Protein AF-A0A0C3K841-F1 (afdb_monomer_lite)

Organism: NCBI:txid1051891

Radius of gyration: 33.87 Å; chains: 1; bounding box: 88×58×99 Å

Secondary structure (DSSP, 8-state):
-------PPPP-----PPPPSSTTTTTTHHHHHHHHHHHHHHHHHHHHHHHHHHHHHHHHHHHHHHHHHHHHHHSGGGS--HHHHHHHHHHHHHHHHHHHHHT---------S-GGGS----HHHHHHHHHHHHHHHHHHHHHHHHHHHHHHHHHHH------HHHHHHHHHHHHHHHHT-THHHIIIIIHHHHHHHHHHHHHHHHHHHHHHH-

Structure (mmCIF, N/CA/C/O backbone):
data_AF-A0A0C3K841-F1
#
_entry.id   AF-A0A0C3K841-F1
#
loop_
_atom_site.group_PDB
_atom_site.id
_atom_site.type_symbol
_atom_site.label_atom_id
_atom_site.label_alt_id
_atom_site.label_comp_id
_atom_site.label_asym_id
_atom_site.label_entity_id
_atom_site.label_seq_id
_atom_site.pdbx_PDB_ins_code
_atom_site.Cartn_x
_atom_site.Cartn_y
_atom_site.Cartn_z
_atom_site.occupancy
_atom_site.B_iso_or_equiv
_atom_site.auth_seq_id
_atom_site.auth_comp_id
_atom_site.auth_asym_id
_atom_site.auth_atom_id
_atom_site.pdbx_PDB_model_num
ATOM 1 N N . MET A 1 1 ? -11.091 -41.726 53.296 1.00 38.00 1 MET A N 1
ATOM 2 C CA . MET A 1 1 ? -10.267 -40.975 52.328 1.00 38.00 1 MET A CA 1
ATOM 3 C C . MET A 1 1 ? -11.208 -40.178 51.447 1.00 38.00 1 MET A C 1
ATOM 5 O O . MET A 1 1 ? -12.003 -40.780 50.744 1.00 38.00 1 MET A O 1
ATOM 9 N N . ASN A 1 2 ? -11.178 -38.853 51.576 1.00 43.53 2 ASN A N 1
ATOM 10 C CA . ASN A 1 2 ? -11.769 -37.935 50.602 1.00 43.53 2 ASN A CA 1
ATOM 11 C C . ASN A 1 2 ? -10.742 -37.741 49.464 1.00 43.53 2 ASN A C 1
ATOM 13 O O . ASN A 1 2 ? -9.543 -37.879 49.728 1.00 43.53 2 ASN A O 1
ATOM 17 N N . PRO A 1 3 ? -11.169 -37.374 48.249 1.00 44.66 3 PRO A N 1
ATOM 18 C CA . PRO A 1 3 ? -10.954 -35.972 47.927 1.00 44.66 3 PRO A CA 1
ATOM 19 C C . PRO A 1 3 ? -12.177 -35.303 47.291 1.00 44.66 3 PRO A C 1
ATOM 21 O O . PRO A 1 3 ? -12.719 -35.713 46.272 1.00 44.66 3 PRO A O 1
ATOM 24 N N . THR A 1 4 ? -12.535 -34.218 47.960 1.00 45.03 4 THR A N 1
ATOM 25 C CA . THR A 1 4 ? -13.163 -32.974 47.549 1.00 45.03 4 THR A CA 1
ATOM 26 C C . THR A 1 4 ? -13.293 -32.787 46.034 1.00 45.03 4 THR A C 1
ATOM 28 O O . THR A 1 4 ? -12.343 -32.391 45.360 1.00 45.03 4 THR A O 1
ATOM 31 N N . SER A 1 5 ? -14.503 -32.978 45.508 1.00 45.53 5 SER A N 1
ATOM 32 C CA . SER A 1 5 ? -14.922 -32.375 44.243 1.00 45.53 5 SER A CA 1
ATOM 33 C C . SER A 1 5 ? -14.938 -30.857 44.431 1.00 45.53 5 SER A C 1
ATOM 35 O O . SER A 1 5 ? -15.814 -30.309 45.106 1.00 45.53 5 SER A O 1
ATOM 37 N N . GLN A 1 6 ? -13.913 -30.190 43.903 1.00 39.97 6 GLN A N 1
ATOM 38 C CA . GLN A 1 6 ? -13.832 -28.737 43.836 1.00 39.97 6 GLN A CA 1
ATOM 39 C C . GLN A 1 6 ? -15.089 -28.200 43.140 1.00 39.97 6 GLN A C 1
ATOM 41 O O . GLN A 1 6 ? -15.353 -28.518 41.984 1.00 39.97 6 GLN A O 1
ATOM 46 N N . ASN A 1 7 ? -15.865 -27.395 43.868 1.00 42.19 7 ASN A N 1
ATOM 47 C CA . ASN A 1 7 ? -16.848 -26.494 43.282 1.00 42.19 7 ASN A CA 1
ATOM 48 C C . ASN A 1 7 ? -16.078 -25.525 42.377 1.00 42.19 7 ASN A C 1
ATOM 50 O O . ASN A 1 7 ? -15.423 -24.611 42.881 1.00 42.19 7 ASN A O 1
ATOM 54 N N . LEU A 1 8 ? -16.122 -25.737 41.060 1.00 42.09 8 LEU A N 1
ATOM 55 C CA . LEU A 1 8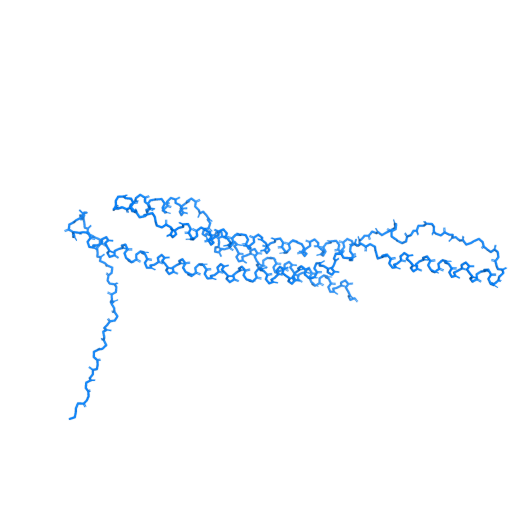 ? -15.830 -24.657 40.126 1.00 42.09 8 LEU A CA 1
ATOM 56 C C . LEU A 1 8 ? -16.940 -23.610 40.307 1.00 42.09 8 LEU A C 1
ATOM 58 O O . LEU A 1 8 ? -18.115 -23.982 40.255 1.00 42.09 8 LEU A O 1
ATOM 62 N N . PRO A 1 9 ? -16.617 -22.324 40.512 1.00 44.41 9 PRO A N 1
ATOM 63 C CA . PRO A 1 9 ? -17.598 -21.271 40.322 1.00 44.41 9 PRO A CA 1
ATOM 64 C C . PRO A 1 9 ? -18.107 -21.397 38.886 1.00 44.41 9 PRO A C 1
ATOM 66 O O . PRO A 1 9 ? -17.304 -21.364 37.950 1.00 44.41 9 PRO A O 1
ATOM 69 N N . ASN A 1 10 ? -19.415 -21.588 38.707 1.00 45.41 10 ASN A N 1
ATOM 70 C CA . ASN A 1 10 ? -20.017 -21.417 37.391 1.00 45.41 10 ASN A CA 1
ATOM 71 C C . ASN A 1 10 ? -19.571 -20.047 36.852 1.00 45.41 10 ASN A C 1
ATOM 73 O O . ASN A 1 10 ? -19.580 -19.078 37.624 1.00 45.41 10 ASN A O 1
ATOM 77 N N . PRO A 1 11 ? -19.168 -19.941 35.572 1.00 45.53 11 PRO A N 1
ATOM 78 C CA . PRO A 1 11 ? -18.982 -18.631 34.965 1.00 45.53 11 PRO A CA 1
ATOM 79 C C . PRO A 1 11 ? -20.283 -17.843 35.168 1.00 45.53 11 PRO A C 1
ATOM 81 O O . PRO A 1 11 ? -21.353 -18.462 35.130 1.00 45.53 11 PRO A O 1
ATOM 84 N N . PRO A 1 12 ? -20.227 -16.530 35.453 1.00 46.78 12 PRO A N 1
ATOM 85 C CA . PRO A 1 12 ? -21.435 -15.736 35.607 1.00 46.78 12 PRO A CA 1
ATOM 86 C C . PRO A 1 12 ? -22.255 -15.902 34.329 1.00 46.78 12 PRO A C 1
ATOM 88 O O . PRO A 1 12 ? -21.858 -15.443 33.260 1.00 46.78 12 PRO A O 1
ATOM 91 N N . VAL A 1 13 ? -23.354 -16.652 34.427 1.00 45.44 13 VAL A N 1
ATOM 92 C CA . VAL A 1 13 ? -24.315 -16.784 33.340 1.00 45.44 13 VAL A CA 1
ATOM 93 C C . VAL A 1 13 ? -24.901 -15.393 33.197 1.00 45.44 13 VAL A C 1
ATOM 95 O O . VAL A 1 13 ? -25.565 -14.896 34.105 1.00 45.44 13 VAL A O 1
ATOM 98 N N . PHE A 1 14 ? -24.538 -14.727 32.108 1.00 49.91 14 PHE A N 1
ATOM 99 C CA . PHE A 1 14 ? -24.969 -13.372 31.820 1.00 49.91 14 PHE A CA 1
ATOM 100 C C . PHE A 1 14 ? -26.441 -13.436 31.391 1.00 49.91 14 PHE A C 1
ATOM 102 O O . PHE A 1 14 ? -26.762 -13.544 30.211 1.00 49.91 14 PHE A O 1
ATOM 109 N N . GLU A 1 15 ? -27.350 -13.479 32.366 1.00 49.69 15 GLU A N 1
ATOM 110 C CA . GLU A 1 15 ? -28.785 -13.348 32.125 1.00 49.69 15 GLU A CA 1
ATOM 111 C C . GLU A 1 15 ? -29.073 -11.885 31.792 1.00 49.69 15 GLU A C 1
ATOM 113 O O . GLU A 1 15 ? -28.962 -11.006 32.647 1.00 49.69 15 GLU A O 1
ATOM 118 N N . VAL A 1 16 ? -29.407 -11.618 30.527 1.00 50.31 16 VAL A N 1
ATOM 119 C CA . VAL A 1 16 ? -29.957 -10.326 30.108 1.00 50.31 16 VAL A CA 1
ATOM 120 C C . VAL A 1 16 ? -31.295 -10.165 30.839 1.00 50.31 16 VAL A C 1
ATOM 122 O O . VAL A 1 16 ? -32.196 -10.966 30.589 1.00 50.31 16 VAL A O 1
ATOM 125 N N . PRO A 1 17 ? -31.442 -9.201 31.766 1.00 55.34 17 PRO A N 1
ATOM 126 C CA . PRO A 1 17 ? -32.687 -9.045 32.505 1.00 55.34 17 PRO A CA 1
ATOM 127 C C . PRO A 1 17 ? -33.809 -8.626 31.548 1.00 55.34 17 PRO A C 1
ATOM 129 O O . PRO A 1 17 ? -33.561 -7.852 30.620 1.00 55.34 17 PRO A O 1
ATOM 132 N N . ASP A 1 18 ? -35.036 -9.097 31.776 1.00 55.50 18 ASP A N 1
ATOM 133 C CA . ASP A 1 18 ? -36.185 -8.649 30.986 1.00 55.50 18 ASP A CA 1
ATOM 134 C C . ASP A 1 18 ? -36.388 -7.129 31.145 1.00 55.50 18 ASP A C 1
ATOM 136 O O . ASP A 1 18 ? -36.255 -6.595 32.257 1.00 55.50 18 ASP A O 1
ATOM 140 N N . PRO A 1 19 ? -36.690 -6.402 30.053 1.00 52.78 19 PRO A N 1
ATOM 141 C CA . PRO A 1 19 ? -36.954 -4.974 30.124 1.00 52.78 19 PRO A CA 1
ATOM 142 C C . PRO A 1 19 ? -38.178 -4.722 31.012 1.00 52.78 19 PRO A C 1
ATOM 144 O O . PRO A 1 19 ? -39.257 -5.257 30.777 1.00 52.78 19 PRO A O 1
ATOM 147 N N . VAL A 1 20 ? -38.006 -3.899 32.048 1.00 56.03 20 VAL A N 1
ATOM 148 C CA . VAL A 1 20 ? -39.096 -3.503 32.951 1.00 56.03 20 VAL A CA 1
ATOM 149 C C . VAL A 1 20 ? -40.134 -2.642 32.221 1.00 56.03 20 VAL A C 1
ATOM 151 O O . VAL A 1 20 ? -39.769 -1.670 31.558 1.00 56.03 20 VAL A O 1
ATOM 154 N N . ASP A 1 21 ? -41.421 -2.963 32.404 1.00 57.06 21 ASP A N 1
ATOM 155 C CA . ASP A 1 21 ? -42.567 -2.243 31.816 1.00 57.06 21 ASP A CA 1
ATOM 156 C C . ASP A 1 21 ? -42.629 -0.755 32.223 1.00 57.06 21 ASP A C 1
ATOM 158 O O . ASP A 1 21 ? -43.185 0.066 31.493 1.00 57.06 21 ASP A O 1
ATOM 162 N N . GLU A 1 22 ? -42.044 -0.380 33.373 1.00 55.59 22 GLU A N 1
ATOM 163 C CA . GLU A 1 22 ? -42.067 0.991 33.891 1.00 55.59 22 GLU A CA 1
ATOM 164 C C . GLU A 1 22 ? -40.684 1.510 34.320 1.00 55.59 22 GLU A C 1
ATOM 166 O O . GLU A 1 22 ? -39.925 0.893 35.077 1.00 55.59 22 GLU A O 1
ATOM 171 N N . PHE A 1 23 ? -40.361 2.710 33.838 1.00 53.31 23 PHE A N 1
ATOM 172 C CA . PHE A 1 23 ? -39.073 3.363 34.032 1.00 53.31 23 PHE A CA 1
ATOM 173 C C . PHE A 1 23 ? -38.764 3.640 35.517 1.00 53.31 23 PHE A C 1
ATOM 175 O O . PHE A 1 23 ? -39.463 4.401 36.180 1.00 53.31 23 PHE A O 1
ATOM 182 N N . GLY A 1 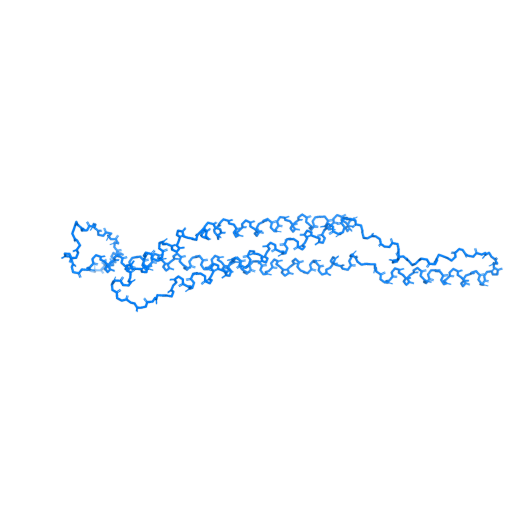24 ? -37.643 3.106 36.023 1.00 55.28 24 GLY A N 1
ATOM 183 C CA . GLY A 1 24 ? -37.056 3.498 37.318 1.00 55.28 24 GLY A CA 1
ATOM 184 C C . GLY A 1 24 ? -37.515 2.704 38.547 1.00 55.28 24 GLY A C 1
ATOM 185 O O . GLY A 1 24 ? -37.009 2.954 39.641 1.00 55.28 24 GLY A O 1
ATOM 186 N N . GLN A 1 25 ? -38.398 1.719 38.377 1.00 62.91 25 GLN A N 1
ATOM 187 C CA . GLN A 1 25 ? -38.965 0.933 39.481 1.00 62.91 25 GLN A CA 1
ATOM 188 C C . GLN A 1 25 ? -37.917 0.075 40.226 1.00 62.91 25 GLN A C 1
ATOM 190 O O . GLN A 1 25 ? -38.043 -0.158 41.425 1.00 62.91 25 GLN A O 1
ATOM 195 N N . ASP A 1 26 ? -36.827 -0.308 39.552 1.00 60.25 26 ASP A N 1
ATOM 196 C CA . ASP A 1 26 ? -35.745 -1.149 40.097 1.00 60.25 26 ASP A CA 1
ATOM 197 C C . ASP A 1 26 ? -34.520 -0.347 40.606 1.00 60.25 26 ASP A C 1
ATOM 199 O O . ASP A 1 26 ? -33.379 -0.815 40.625 1.00 60.25 26 ASP A O 1
ATOM 203 N N . GLY A 1 27 ? -34.705 0.935 40.947 1.00 66.69 27 GLY A N 1
ATOM 204 C CA . GLY A 1 27 ? -33.631 1.778 41.495 1.00 66.69 27 GLY A CA 1
ATOM 205 C C . GLY A 1 27 ? -32.418 1.957 40.566 1.00 66.69 27 GLY A C 1
ATOM 206 O O . GLY A 1 27 ? -31.312 2.234 41.030 1.00 66.69 27 GLY A O 1
ATOM 207 N N . GLY A 1 28 ? -32.604 1.765 39.256 1.00 66.81 28 GLY A N 1
ATOM 208 C CA . GLY A 1 28 ? -31.556 1.905 38.243 1.00 66.81 28 GLY A CA 1
ATOM 209 C C . GLY A 1 28 ? -30.623 0.699 38.080 1.00 66.81 28 GLY A C 1
ATOM 210 O O . GLY A 1 28 ? -29.632 0.809 37.359 1.00 66.81 28 GLY A O 1
ATOM 211 N N . LYS A 1 29 ? -30.906 -0.449 38.714 1.00 70.31 29 LYS A N 1
ATOM 212 C CA . LYS A 1 29 ? -30.076 -1.663 38.592 1.00 70.31 29 LYS A CA 1
ATOM 213 C C . LYS A 1 29 ? -30.039 -2.218 37.169 1.00 70.31 29 LYS A C 1
ATOM 215 O O . LYS A 1 29 ? -28.947 -2.491 36.677 1.00 70.31 29 LYS A O 1
ATOM 220 N N . PHE A 1 30 ? -31.191 -2.285 36.498 1.00 72.12 30 PHE A N 1
ATOM 221 C CA . PHE A 1 30 ? -31.282 -2.637 35.077 1.00 72.12 30 PHE A CA 1
ATOM 222 C C . PHE A 1 30 ? -30.349 -1.774 34.215 1.00 72.12 30 PHE A C 1
ATOM 224 O O . PHE A 1 30 ? -29.539 -2.298 33.462 1.00 72.12 30 PHE A O 1
ATOM 231 N N . TYR A 1 31 ? -30.378 -0.451 34.404 1.00 67.44 31 TYR A N 1
ATOM 232 C CA . TYR A 1 31 ? -29.523 0.480 33.662 1.00 67.44 31 TYR A CA 1
ATOM 233 C C . TYR A 1 31 ? -28.040 0.314 33.965 1.00 67.44 31 TYR A C 1
ATOM 235 O O . TYR A 1 31 ? -27.232 0.402 33.054 1.00 67.44 31 TYR A O 1
ATOM 243 N N . ARG A 1 32 ? -27.666 0.042 35.220 1.00 68.81 32 ARG A N 1
ATOM 244 C CA . ARG A 1 32 ? -26.270 -0.255 35.569 1.00 68.81 32 ARG A CA 1
ATOM 245 C C . ARG A 1 32 ? -25.786 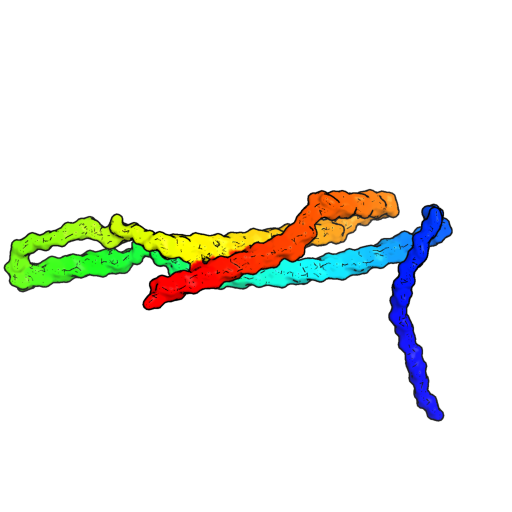-1.544 34.923 1.00 68.81 32 ARG A C 1
ATOM 247 O O . ARG A 1 32 ? -24.662 -1.576 34.440 1.00 68.81 32 ARG A O 1
ATOM 254 N N . CYS A 1 33 ? -26.610 -2.587 34.920 1.00 72.12 33 CYS A N 1
ATOM 255 C CA . CYS A 1 33 ? -26.275 -3.852 34.275 1.00 72.12 33 CYS A CA 1
ATOM 256 C C . CYS A 1 33 ? -26.165 -3.676 32.752 1.00 72.12 33 CYS A C 1
ATOM 258 O O . CYS A 1 33 ? -25.154 -4.063 32.174 1.00 72.12 33 CYS A O 1
ATOM 260 N N . TYR A 1 34 ? -27.130 -2.987 32.137 1.00 71.81 34 TYR A N 1
ATOM 261 C CA . TYR A 1 34 ? -27.119 -2.652 30.714 1.00 71.81 34 TYR A CA 1
ATOM 262 C C . TYR A 1 34 ? -25.912 -1.790 30.318 1.00 71.81 34 TYR A C 1
ATOM 264 O O . TYR A 1 34 ? -25.233 -2.118 29.355 1.00 71.81 34 TYR A O 1
ATOM 272 N N . ASP A 1 35 ? -25.598 -0.730 31.070 1.00 70.62 35 ASP A N 1
ATOM 273 C CA . ASP A 1 35 ? -24.440 0.136 30.801 1.00 70.62 35 ASP A CA 1
ATOM 274 C C . ASP A 1 35 ? -23.120 -0.632 30.932 1.00 70.62 35 ASP A C 1
ATOM 276 O O . ASP A 1 35 ? -22.198 -0.392 30.160 1.00 70.62 35 ASP A O 1
ATOM 280 N N . THR A 1 36 ? -23.027 -1.555 31.895 1.00 72.88 36 THR A N 1
ATOM 281 C CA . THR A 1 36 ? -21.825 -2.380 32.085 1.00 72.88 36 THR A CA 1
ATOM 282 C C . THR A 1 36 ? -21.649 -3.356 30.920 1.00 72.88 36 THR A C 1
ATOM 284 O O . THR A 1 36 ? -20.551 -3.471 30.390 1.00 72.88 36 THR A O 1
ATOM 287 N N . LEU A 1 37 ? -22.733 -4.008 30.485 1.00 74.38 37 LEU A N 1
ATOM 288 C CA . LEU A 1 37 ? -22.724 -4.918 29.337 1.00 74.38 37 LEU A CA 1
ATOM 289 C C . LEU A 1 37 ? -22.423 -4.180 28.026 1.00 74.38 37 LEU A C 1
ATOM 291 O O . LEU A 1 37 ? -21.630 -4.651 27.218 1.00 74.38 37 LEU A O 1
ATOM 295 N N . ALA A 1 38 ? -23.036 -3.014 27.822 1.00 71.00 38 ALA A N 1
ATOM 296 C CA . ALA A 1 38 ? -22.799 -2.191 26.644 1.00 71.00 38 ALA A CA 1
ATOM 297 C C . ALA A 1 38 ? -21.350 -1.686 26.590 1.00 71.00 38 ALA A C 1
ATOM 299 O O . ALA A 1 38 ? -20.749 -1.705 25.521 1.00 71.00 38 ALA A O 1
ATOM 300 N N . ASP A 1 39 ? -20.769 -1.284 27.727 1.00 72.94 39 ASP A N 1
ATOM 301 C CA . ASP A 1 39 ? -19.361 -0.875 27.791 1.00 72.94 39 ASP A CA 1
ATOM 302 C C . ASP A 1 39 ? -18.404 -2.050 27.511 1.00 72.94 39 ASP A C 1
ATOM 304 O O . ASP A 1 39 ? -17.371 -1.840 26.878 1.00 72.94 39 ASP A O 1
ATOM 308 N N . GLU A 1 40 ? -18.728 -3.271 27.949 1.00 74.12 40 GLU A N 1
ATOM 309 C CA . GLU A 1 40 ? -17.912 -4.468 27.691 1.00 74.12 40 GLU A CA 1
ATOM 310 C C . GLU A 1 40 ? -17.926 -4.858 26.204 1.00 74.12 40 GLU A C 1
ATOM 312 O O . GLU A 1 40 ? -16.866 -5.051 25.607 1.00 74.12 40 GLU A O 1
ATOM 317 N N . ILE A 1 41 ? -19.109 -4.877 25.579 1.00 69.75 41 ILE A N 1
ATOM 318 C CA . ILE A 1 41 ? -19.264 -5.162 24.144 1.00 69.75 41 ILE A CA 1
ATOM 319 C C . ILE A 1 41 ? -18.583 -4.079 23.291 1.00 69.75 41 ILE A C 1
ATOM 321 O O . ILE A 1 41 ? -17.867 -4.406 22.341 1.00 69.75 41 ILE A O 1
ATOM 325 N N . ASP A 1 42 ? -18.760 -2.800 23.640 1.00 72.31 42 ASP A N 1
ATOM 326 C CA . ASP A 1 42 ? -18.110 -1.688 22.940 1.00 72.31 42 ASP A CA 1
ATOM 327 C C . ASP A 1 42 ? -16.578 -1.770 23.058 1.00 72.31 42 ASP A C 1
ATOM 329 O O . ASP A 1 42 ? -15.880 -1.525 22.074 1.00 72.31 42 ASP A O 1
ATOM 333 N N . ASP A 1 43 ? -16.027 -2.101 24.234 1.00 77.44 43 ASP A N 1
ATOM 334 C CA . ASP A 1 43 ? -14.572 -2.162 24.435 1.00 77.44 43 ASP A CA 1
ATOM 335 C C . ASP A 1 43 ? -13.934 -3.321 23.657 1.00 77.44 43 ASP A C 1
ATOM 337 O O . ASP A 1 43 ? -12.880 -3.138 23.040 1.00 77.44 43 ASP A O 1
ATOM 341 N N . ASP A 1 44 ? -14.582 -4.486 23.619 1.00 76.56 44 ASP A N 1
ATOM 342 C CA . ASP A 1 44 ? -14.104 -5.625 22.831 1.00 76.56 44 ASP A CA 1
ATOM 343 C C . ASP A 1 44 ? -14.187 -5.357 21.322 1.00 76.56 44 ASP A C 1
ATOM 345 O O . ASP A 1 44 ? -13.214 -5.602 20.599 1.00 76.56 44 ASP A O 1
ATOM 349 N N . MET A 1 45 ? -15.279 -4.752 20.842 1.00 75.44 45 MET A N 1
ATOM 350 C CA . MET A 1 45 ? -15.409 -4.348 19.438 1.00 75.44 45 MET A CA 1
ATOM 351 C C . MET A 1 45 ? -14.348 -3.306 19.046 1.00 75.44 45 MET A C 1
ATOM 353 O O . MET A 1 45 ? -13.672 -3.438 18.022 1.00 75.44 45 MET A O 1
ATOM 357 N N . VAL A 1 46 ? -14.144 -2.285 19.885 1.00 77.75 46 VAL A N 1
ATOM 358 C CA . VAL A 1 46 ? -13.152 -1.219 19.667 1.00 77.75 46 VAL A CA 1
ATOM 359 C C . VAL A 1 46 ? -11.728 -1.771 19.642 1.00 77.75 46 VAL A C 1
ATOM 361 O O . VAL A 1 46 ? -10.914 -1.321 18.828 1.00 77.75 46 VAL A O 1
ATOM 364 N N . LYS A 1 47 ? -11.398 -2.724 20.524 1.00 82.12 47 LYS A N 1
ATOM 365 C CA . LYS A 1 47 ? -10.088 -3.394 20.520 1.00 82.12 47 LYS A CA 1
ATOM 366 C C . LYS A 1 47 ? -9.876 -4.178 19.233 1.00 82.12 47 LYS A C 1
ATOM 368 O O . LYS A 1 47 ? -8.847 -3.964 18.593 1.00 82.12 47 LYS A O 1
ATOM 373 N N . GLY A 1 48 ? -10.848 -4.998 18.829 1.00 82.50 48 GLY A N 1
ATOM 374 C CA . GLY A 1 48 ? -10.765 -5.792 17.602 1.00 82.50 48 GLY A CA 1
ATOM 375 C C . GLY A 1 48 ? -10.551 -4.925 16.361 1.00 82.50 48 GLY A C 1
ATOM 376 O O . GLY A 1 48 ? -9.599 -5.139 15.608 1.00 82.50 48 GLY A O 1
ATOM 377 N N . LEU A 1 49 ? -11.359 -3.869 16.198 1.00 81.88 49 LEU A N 1
ATOM 378 C CA . LEU A 1 49 ? -11.228 -2.958 15.058 1.00 81.88 49 LEU A CA 1
ATOM 379 C C . LEU A 1 49 ? -9.874 -2.235 15.072 1.00 81.88 49 LEU A C 1
ATOM 381 O O . LEU A 1 49 ? -9.214 -2.090 14.046 1.00 81.88 49 LEU A O 1
ATOM 385 N N . LYS A 1 50 ? -9.401 -1.811 16.247 1.00 85.00 50 LYS A N 1
ATOM 386 C CA . LYS A 1 50 ? -8.094 -1.161 16.373 1.00 85.00 50 LYS A CA 1
ATOM 387 C C . LYS A 1 50 ? -6.941 -2.090 15.981 1.00 85.00 50 LYS A C 1
ATOM 389 O O . LYS A 1 50 ? -6.014 -1.623 15.323 1.00 85.00 50 LYS A O 1
ATOM 394 N N . GLU A 1 51 ? -6.975 -3.354 16.394 1.00 87.88 51 GLU A N 1
ATOM 395 C CA . GLU A 1 51 ? -5.957 -4.349 16.033 1.00 87.88 51 GLU A CA 1
ATOM 396 C C . GLU A 1 51 ? -5.945 -4.618 14.525 1.00 87.88 51 GLU A C 1
ATOM 398 O O . GLU A 1 51 ? -4.878 -4.622 13.909 1.00 87.88 51 GLU A O 1
ATOM 403 N N . GLN A 1 52 ? -7.121 -4.745 13.906 1.00 86.62 52 GLN A N 1
ATOM 404 C CA . GLN A 1 52 ? -7.254 -4.914 12.458 1.00 86.62 52 GLN A CA 1
ATOM 405 C C . GLN A 1 52 ? -6.677 -3.716 11.683 1.00 86.62 52 GLN A C 1
ATOM 407 O O . GLN A 1 52 ? -5.912 -3.898 10.731 1.00 86.62 52 GLN A O 1
ATOM 412 N N . LEU A 1 53 ? -6.993 -2.488 12.110 1.00 88.25 53 LEU A N 1
ATOM 413 C CA . LEU A 1 53 ? -6.477 -1.260 11.499 1.00 88.25 53 LEU A CA 1
ATOM 414 C C . LEU A 1 53 ? -4.953 -1.132 11.640 1.00 88.25 53 LEU A C 1
ATOM 416 O O . LEU A 1 53 ? -4.290 -0.689 10.701 1.00 88.25 53 LEU A O 1
ATOM 420 N N . ASP A 1 54 ? -4.386 -1.523 12.784 1.00 89.50 54 ASP A N 1
ATOM 421 C CA . ASP A 1 54 ? -2.935 -1.495 13.012 1.00 89.50 54 ASP A CA 1
ATOM 422 C C . ASP A 1 54 ? -2.214 -2.530 12.134 1.00 89.50 54 ASP A C 1
ATOM 424 O O . ASP A 1 54 ? -1.221 -2.213 11.477 1.00 89.50 54 ASP A O 1
ATOM 428 N N . GLY A 1 55 ? -2.773 -3.741 12.021 1.00 89.31 55 GLY A N 1
ATOM 429 C CA . GLY A 1 55 ? -2.280 -4.769 11.102 1.00 89.31 55 GLY A CA 1
ATOM 430 C C . GLY A 1 55 ? -2.290 -4.309 9.640 1.00 89.31 55 GLY A C 1
ATOM 431 O O . GLY A 1 55 ? -1.300 -4.481 8.922 1.00 89.31 55 GLY A O 1
ATOM 432 N N . MET A 1 56 ? -3.370 -3.650 9.211 1.00 87.44 56 MET A N 1
ATOM 433 C CA . MET A 1 56 ? -3.483 -3.063 7.873 1.00 87.44 56 MET A CA 1
ATOM 434 C C . MET A 1 56 ? -2.435 -1.968 7.637 1.00 87.44 56 MET A C 1
ATOM 436 O O . MET A 1 56 ? -1.820 -1.913 6.572 1.00 87.44 56 MET A O 1
ATOM 440 N N . LEU A 1 57 ? -2.205 -1.107 8.631 1.00 89.25 57 LEU A N 1
ATOM 441 C CA . LEU A 1 57 ? -1.255 -0.001 8.541 1.00 89.25 57 LEU A CA 1
ATOM 442 C C . LEU A 1 57 ? 0.191 -0.497 8.399 1.00 89.25 57 LEU A C 1
ATOM 444 O O . LEU A 1 57 ? 0.946 0.026 7.576 1.00 89.25 57 LEU A O 1
ATOM 448 N N . ILE A 1 58 ? 0.559 -1.536 9.154 1.00 91.62 58 ILE A N 1
ATOM 449 C CA . ILE A 1 58 ? 1.868 -2.194 9.048 1.00 91.62 58 ILE A CA 1
ATOM 450 C C . ILE A 1 58 ? 2.045 -2.794 7.652 1.00 91.62 58 ILE A C 1
ATOM 452 O O . ILE A 1 58 ? 3.066 -2.555 7.002 1.00 91.62 58 ILE A O 1
ATOM 456 N N . PHE A 1 59 ? 1.047 -3.536 7.164 1.00 90.31 59 PHE A N 1
ATOM 457 C CA . PHE A 1 59 ? 1.102 -4.128 5.831 1.00 90.31 59 PHE A CA 1
ATOM 458 C C . PHE A 1 59 ? 1.214 -3.058 4.737 1.00 90.31 59 PHE A C 1
ATOM 460 O O . PHE A 1 59 ? 2.077 -3.161 3.866 1.00 90.31 59 PHE A O 1
ATOM 467 N N . ALA A 1 60 ? 0.395 -2.004 4.800 1.00 91.19 60 ALA A N 1
ATOM 468 C CA . ALA A 1 60 ? 0.429 -0.899 3.847 1.00 91.19 60 ALA A CA 1
ATOM 469 C C . ALA A 1 60 ? 1.795 -0.196 3.836 1.00 91.19 60 ALA A C 1
ATOM 471 O O . ALA A 1 60 ? 2.309 0.120 2.764 1.00 91.19 60 ALA A O 1
ATOM 472 N N . GLY A 1 61 ? 2.414 0.003 5.005 1.00 90.88 61 GLY A N 1
ATOM 473 C CA . GLY A 1 61 ? 3.755 0.578 5.121 1.00 90.88 61 GLY A CA 1
ATOM 474 C C . GLY A 1 61 ? 4.843 -0.302 4.499 1.00 90.88 61 GLY A C 1
ATOM 475 O O . GLY A 1 61 ? 5.667 0.191 3.727 1.00 90.88 61 GLY A O 1
ATOM 476 N N . LEU A 1 62 ? 4.824 -1.609 4.777 1.00 93.12 62 LEU A N 1
ATOM 477 C CA . LEU A 1 62 ? 5.754 -2.571 4.173 1.00 93.12 62 LEU A CA 1
ATOM 478 C C . LEU A 1 62 ? 5.595 -2.622 2.652 1.00 93.12 62 LEU A C 1
ATOM 480 O O . LEU A 1 62 ? 6.580 -2.541 1.917 1.00 93.12 62 LEU A O 1
ATOM 484 N N . PHE A 1 63 ? 4.353 -2.703 2.179 1.00 91.56 63 PHE A N 1
ATOM 485 C CA . PHE A 1 63 ? 4.034 -2.704 0.759 1.00 91.56 63 PHE A CA 1
ATOM 486 C C . PHE A 1 63 ? 4.487 -1.411 0.071 1.00 91.56 63 PHE A C 1
ATOM 488 O O . PHE A 1 63 ? 5.134 -1.471 -0.973 1.00 91.56 63 PHE A O 1
ATOM 495 N N . ALA A 1 64 ? 4.230 -0.249 0.679 1.00 92.31 64 ALA A N 1
ATOM 496 C CA . ALA A 1 64 ? 4.690 1.039 0.174 1.00 92.31 64 ALA A CA 1
ATOM 497 C C . ALA A 1 64 ? 6.221 1.118 0.097 1.00 92.31 64 ALA A C 1
ATOM 499 O O . ALA A 1 64 ? 6.755 1.654 -0.873 1.00 92.31 64 ALA A O 1
ATOM 500 N N . GLY A 1 65 ? 6.932 0.554 1.079 1.00 93.12 65 GLY A N 1
ATOM 501 C CA . GLY A 1 65 ? 8.393 0.479 1.082 1.00 93.12 65 GLY A CA 1
ATOM 502 C C . GLY A 1 65 ? 8.944 -0.370 -0.065 1.00 93.12 65 GLY A C 1
ATOM 503 O O . GLY A 1 65 ? 9.798 0.097 -0.819 1.00 93.12 65 GLY A O 1
ATOM 504 N N . VAL A 1 66 ? 8.419 -1.586 -0.244 1.00 91.94 66 VAL A N 1
ATOM 505 C CA . VAL A 1 66 ? 8.815 -2.473 -1.352 1.00 91.94 66 VAL A CA 1
ATOM 506 C C . VAL A 1 66 ? 8.498 -1.825 -2.702 1.00 91.94 66 VAL A C 1
ATOM 508 O O . VAL A 1 66 ? 9.364 -1.766 -3.571 1.00 91.94 66 VAL A O 1
ATOM 511 N N . ASN A 1 67 ? 7.290 -1.282 -2.871 1.00 90.81 67 ASN A N 1
ATOM 512 C CA . ASN A 1 67 ? 6.864 -0.623 -4.105 1.00 90.81 67 ASN A CA 1
ATOM 513 C C . ASN A 1 67 ? 7.734 0.609 -4.421 1.00 90.81 67 ASN A C 1
ATOM 515 O O . ASN A 1 67 ? 8.205 0.753 -5.544 1.00 90.81 67 ASN A O 1
ATOM 519 N N . SER A 1 68 ? 8.062 1.426 -3.414 1.00 89.75 68 SER A N 1
ATOM 520 C CA . SER A 1 68 ? 8.963 2.578 -3.571 1.00 89.75 68 SER A CA 1
ATOM 521 C C . SER A 1 68 ? 10.378 2.172 -3.986 1.00 89.75 68 SER A C 1
ATOM 523 O O . SER A 1 68 ? 11.008 2.895 -4.753 1.00 89.75 68 SER A O 1
ATOM 525 N N . ALA A 1 69 ? 10.884 1.023 -3.525 1.00 90.88 69 ALA A N 1
ATOM 526 C CA . ALA A 1 69 ? 12.185 0.512 -3.954 1.00 90.88 69 ALA A CA 1
ATOM 527 C C . ALA A 1 69 ? 12.184 0.134 -5.444 1.00 90.88 69 ALA A C 1
ATOM 529 O O . ALA A 1 69 ? 13.104 0.507 -6.168 1.00 90.88 69 ALA A O 1
ATOM 530 N N . PHE A 1 70 ? 11.134 -0.542 -5.924 1.00 86.62 70 PHE A N 1
ATOM 531 C CA . PHE A 1 70 ? 10.973 -0.808 -7.357 1.00 86.62 70 PHE A CA 1
ATOM 532 C C . PHE A 1 70 ? 10.814 0.484 -8.153 1.00 86.62 70 PHE A C 1
ATOM 534 O O . PHE A 1 70 ? 11.485 0.655 -9.164 1.00 86.62 70 PHE A O 1
ATOM 541 N N . LEU A 1 71 ? 10.006 1.421 -7.660 1.00 86.62 71 LEU A N 1
ATOM 542 C CA . LEU A 1 71 ? 9.806 2.719 -8.292 1.00 86.62 71 LEU A CA 1
ATOM 543 C C . LEU A 1 71 ? 11.134 3.492 -8.411 1.00 86.62 71 LEU A C 1
ATOM 545 O O . LEU A 1 71 ? 11.429 4.059 -9.457 1.00 86.62 71 LEU A O 1
ATOM 549 N N . ALA A 1 72 ? 11.990 3.446 -7.387 1.00 85.62 72 ALA A N 1
ATOM 550 C CA . ALA A 1 72 ? 13.325 4.043 -7.424 1.00 85.62 72 ALA A CA 1
ATOM 551 C C . ALA A 1 72 ? 14.257 3.395 -8.465 1.00 85.62 72 ALA A C 1
ATOM 553 O O . ALA A 1 72 ? 15.136 4.074 -8.992 1.00 85.62 72 ALA A O 1
ATOM 554 N N . LEU A 1 73 ? 14.060 2.112 -8.784 1.00 83.19 73 LEU A N 1
ATOM 555 C CA . LEU A 1 73 ? 14.785 1.418 -9.853 1.00 83.19 73 LEU A CA 1
ATOM 556 C C . LEU A 1 73 ? 14.207 1.723 -11.241 1.00 83.19 73 LEU A C 1
ATOM 558 O O . LEU A 1 73 ? 14.954 1.756 -12.216 1.00 83.19 73 LEU A O 1
ATOM 562 N N . THR A 1 74 ? 12.897 1.963 -11.347 1.00 79.50 74 THR A N 1
ATOM 563 C CA . THR A 1 74 ? 12.224 2.192 -12.632 1.00 79.50 74 THR A CA 1
ATOM 564 C C . THR A 1 74 ? 12.174 3.652 -13.067 1.00 79.50 74 THR A C 1
ATOM 566 O O . THR A 1 74 ? 12.057 3.912 -14.263 1.00 79.50 74 THR A O 1
ATOM 569 N N . LEU A 1 75 ? 12.287 4.608 -12.140 1.00 77.25 75 LEU A N 1
ATOM 570 C CA . LEU A 1 75 ? 12.344 6.042 -12.449 1.00 77.25 75 LEU A CA 1
ATOM 571 C C . LEU A 1 75 ? 13.531 6.420 -13.350 1.00 77.25 75 LEU A C 1
ATOM 573 O O . LEU A 1 75 ? 13.314 7.151 -14.315 1.00 77.25 75 LEU A O 1
ATOM 577 N N . PRO A 1 76 ? 14.762 5.934 -13.100 1.00 72.56 76 PRO A N 1
ATOM 578 C CA . PRO A 1 76 ? 15.902 6.213 -13.970 1.00 72.56 76 PRO A CA 1
ATOM 579 C C . PRO A 1 76 ? 15.705 5.722 -15.410 1.00 72.56 76 PRO A C 1
ATOM 581 O O . PRO A 1 76 ? 16.194 6.364 -16.332 1.00 72.56 76 PRO A O 1
ATOM 584 N N . LEU A 1 77 ? 14.928 4.651 -15.624 1.00 68.75 77 LEU A N 1
ATOM 585 C CA . LEU A 1 77 ? 14.592 4.141 -16.964 1.00 68.75 77 LEU A CA 1
ATOM 586 C C . LEU A 1 77 ? 13.689 5.101 -17.766 1.00 68.75 77 LEU A C 1
ATOM 588 O O . LEU A 1 77 ? 13.552 4.943 -18.978 1.00 68.75 77 LEU A O 1
ATOM 592 N N . LEU A 1 78 ? 13.058 6.090 -17.116 1.00 61.00 78 LEU A N 1
ATOM 593 C CA . LEU A 1 78 ? 12.293 7.149 -17.788 1.00 61.00 78 LEU A CA 1
ATOM 594 C C . LEU A 1 78 ? 13.162 8.303 -18.296 1.00 61.00 78 LEU A C 1
ATOM 596 O O . LEU A 1 78 ? 12.648 9.164 -19.012 1.00 61.00 78 LEU A O 1
ATOM 600 N N . SER A 1 79 ? 14.430 8.360 -17.896 1.00 58.28 79 SER A N 1
ATOM 601 C CA . SER A 1 79 ? 15.382 9.383 -18.321 1.00 58.28 79 SER A CA 1
ATOM 602 C C . SER A 1 79 ? 16.432 8.784 -19.247 1.00 58.28 79 SER A C 1
ATOM 604 O O . SER A 1 79 ? 16.828 7.636 -19.067 1.00 58.28 79 SER A O 1
ATOM 606 N N . ALA A 1 80 ? 16.890 9.569 -20.223 1.00 55.16 80 ALA A N 1
ATOM 607 C CA . ALA A 1 80 ? 18.022 9.189 -21.059 1.00 55.16 80 ALA A CA 1
ATOM 608 C C . ALA A 1 80 ? 19.243 8.916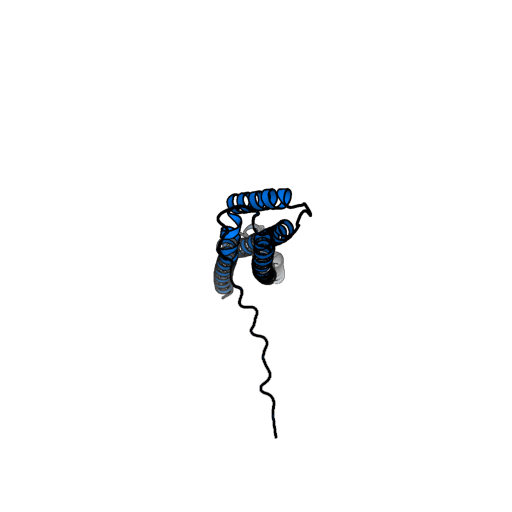 -20.168 1.00 55.16 80 ALA A C 1
ATOM 610 O O . ALA A 1 80 ? 19.577 9.760 -19.329 1.00 55.16 80 ALA A O 1
ATOM 611 N N . ASP A 1 81 ? 19.894 7.761 -20.336 1.00 61.44 81 ASP A N 1
ATOM 612 C CA . ASP A 1 81 ? 21.132 7.475 -19.616 1.00 61.44 81 ASP A CA 1
ATOM 613 C C . ASP A 1 81 ? 22.221 8.427 -20.145 1.00 61.44 81 ASP A C 1
ATOM 615 O O . ASP A 1 81 ? 22.558 8.374 -21.332 1.00 61.44 81 ASP A O 1
ATOM 619 N N . PRO A 1 82 ? 22.802 9.312 -19.312 1.00 58.16 82 PRO A N 1
ATOM 620 C CA . PRO A 1 82 ? 23.920 10.157 -19.732 1.00 58.16 82 PRO A CA 1
ATOM 621 C C . PRO A 1 82 ? 25.119 9.334 -20.237 1.00 58.16 82 PRO A C 1
ATOM 623 O O . PRO A 1 82 ? 25.960 9.860 -20.969 1.00 58.16 82 PRO A O 1
ATOM 626 N N . SER A 1 83 ? 25.207 8.048 -19.882 1.00 60.12 83 SER A N 1
ATOM 627 C CA . SER A 1 83 ? 26.232 7.136 -20.396 1.00 60.12 83 SER A CA 1
ATOM 628 C C . SER A 1 83 ? 26.065 6.831 -21.889 1.00 60.12 83 SER A C 1
ATOM 630 O O . SER A 1 83 ? 27.070 6.666 -22.587 1.00 60.12 83 SER A O 1
ATOM 632 N N . ASP A 1 84 ? 24.833 6.820 -22.406 1.00 62.91 84 ASP A N 1
ATOM 633 C CA . ASP A 1 84 ? 24.567 6.604 -23.832 1.00 62.91 84 ASP A CA 1
ATOM 634 C C . ASP A 1 84 ? 25.100 7.774 -24.667 1.00 62.91 84 ASP A C 1
ATOM 636 O O . ASP A 1 84 ? 25.771 7.567 -25.680 1.00 62.91 84 ASP A O 1
ATOM 640 N N . ASP A 1 85 ? 24.917 9.006 -24.190 1.00 64.94 85 ASP A N 1
ATOM 641 C CA . ASP A 1 85 ? 25.483 10.205 -24.815 1.00 64.94 85 ASP A CA 1
ATOM 642 C C . ASP A 1 85 ? 27.015 10.183 -24.812 1.00 64.94 85 ASP A C 1
ATOM 644 O O . ASP A 1 85 ? 27.654 10.460 -25.830 1.00 64.94 85 ASP A O 1
ATOM 648 N N . ILE A 1 86 ? 27.620 9.817 -23.679 1.00 71.75 86 ILE A N 1
ATOM 649 C CA . ILE A 1 86 ? 29.077 9.720 -23.546 1.00 71.75 86 ILE A CA 1
ATOM 650 C C . ILE A 1 86 ? 29.634 8.646 -24.489 1.00 71.75 86 ILE A C 1
ATOM 652 O O . ILE A 1 86 ? 30.645 8.882 -25.154 1.00 71.75 86 ILE A O 1
ATOM 656 N N . SER A 1 87 ? 28.976 7.489 -24.590 1.00 71.12 87 SER A N 1
ATOM 657 C CA . SER A 1 87 ? 29.398 6.398 -25.475 1.00 71.12 87 SER A CA 1
ATOM 658 C C . SER A 1 87 ? 29.284 6.774 -26.956 1.00 71.12 87 SER A C 1
ATOM 660 O O . SER A 1 87 ? 30.207 6.505 -27.729 1.00 71.12 87 SER A O 1
ATOM 662 N N . ALA A 1 88 ? 28.217 7.478 -27.348 1.00 71.69 88 ALA A N 1
ATOM 663 C CA . ALA A 1 88 ? 28.040 7.982 -28.704 1.00 71.69 88 ALA A CA 1
ATOM 664 C C . ALA A 1 88 ? 29.106 9.028 -29.062 1.00 71.69 88 ALA A C 1
ATOM 666 O O . ALA A 1 88 ? 29.702 8.957 -30.139 1.00 71.69 88 ALA A O 1
ATOM 667 N N . LEU A 1 89 ? 29.411 9.955 -28.148 1.00 74.25 89 LEU A N 1
ATOM 668 C CA . LEU A 1 89 ? 30.481 10.939 -28.331 1.00 74.25 89 LEU A CA 1
ATOM 669 C C . LEU A 1 89 ? 31.867 10.275 -28.412 1.00 74.25 89 LEU A C 1
ATOM 671 O O . LEU A 1 89 ? 32.680 10.651 -29.258 1.00 74.25 89 LEU A O 1
ATOM 675 N N . LEU A 1 90 ? 32.134 9.252 -27.594 1.00 79.44 90 LEU A N 1
ATOM 676 C CA . LEU A 1 90 ? 33.360 8.448 -27.661 1.00 79.44 90 LEU A CA 1
ATOM 677 C C . LEU A 1 90 ? 33.477 7.687 -28.983 1.00 79.44 90 LEU A C 1
ATOM 679 O O . LEU A 1 90 ? 34.556 7.658 -29.575 1.00 79.44 90 LEU A O 1
ATOM 683 N N . ALA A 1 91 ? 32.393 7.085 -29.470 1.00 78.62 91 ALA A N 1
ATOM 684 C CA . ALA A 1 91 ? 32.376 6.392 -30.754 1.00 78.62 91 ALA A CA 1
ATOM 685 C C . ALA A 1 91 ? 32.647 7.363 -31.915 1.00 78.62 91 ALA A C 1
ATOM 687 O O . ALA A 1 91 ? 33.462 7.062 -32.789 1.00 78.62 91 ALA A O 1
ATOM 688 N N . GLN A 1 92 ? 32.043 8.558 -31.886 1.00 78.38 92 GLN A N 1
ATOM 689 C CA . GLN A 1 92 ? 32.326 9.617 -32.859 1.00 78.38 92 GLN A CA 1
ATOM 690 C C . GLN A 1 92 ? 33.793 10.065 -32.803 1.00 78.38 92 GLN A C 1
ATOM 692 O O . GLN A 1 92 ? 34.446 10.170 -33.842 1.00 78.38 92 GLN A O 1
ATOM 697 N N . ASN A 1 93 ? 34.343 10.280 -31.606 1.00 79.31 93 ASN A N 1
ATOM 698 C CA . ASN A 1 93 ? 35.738 10.678 -31.440 1.00 79.31 93 ASN A CA 1
ATOM 699 C C . ASN A 1 93 ? 36.710 9.606 -31.964 1.00 79.31 93 ASN A C 1
ATOM 701 O O . ASN A 1 93 ? 37.629 9.927 -32.717 1.00 79.31 93 ASN A O 1
ATOM 705 N N . ASN A 1 94 ? 36.461 8.331 -31.652 1.00 82.62 94 ASN A N 1
ATOM 706 C CA . ASN A 1 94 ? 37.248 7.210 -32.168 1.00 82.62 94 ASN A CA 1
ATOM 707 C C . ASN A 1 94 ? 37.164 7.094 -33.698 1.00 82.62 94 ASN A C 1
ATOM 709 O O . ASN A 1 94 ? 38.177 6.821 -34.341 1.00 82.62 94 ASN A O 1
ATOM 713 N N . ALA A 1 95 ? 35.996 7.345 -34.300 1.00 78.50 95 ALA A N 1
ATOM 714 C CA . ALA A 1 95 ? 35.844 7.359 -35.754 1.00 78.50 95 ALA A CA 1
ATOM 715 C C . ALA A 1 95 ? 36.680 8.475 -36.410 1.00 78.50 95 ALA A C 1
ATOM 717 O O . ALA A 1 95 ? 37.368 8.223 -37.400 1.00 78.50 95 ALA A O 1
ATOM 718 N N . ILE A 1 96 ? 36.687 9.681 -35.828 1.00 80.31 96 ILE A N 1
ATOM 719 C CA . ILE A 1 96 ? 37.509 10.810 -36.297 1.00 80.31 96 ILE A CA 1
ATOM 720 C C . ILE A 1 96 ? 39.006 10.484 -36.163 1.00 80.31 96 ILE A C 1
ATOM 722 O O . ILE A 1 96 ? 39.765 10.649 -37.119 1.00 80.31 96 ILE A O 1
ATOM 726 N N . LEU A 1 97 ? 39.437 9.969 -35.005 1.00 82.25 97 LEU A N 1
ATOM 727 C CA . LEU A 1 97 ? 40.827 9.562 -34.761 1.00 82.25 97 LEU A CA 1
ATOM 728 C C . LEU A 1 97 ? 41.286 8.471 -35.740 1.00 82.25 97 LEU A C 1
ATOM 730 O O . LEU A 1 97 ? 42.374 8.568 -36.307 1.00 82.25 97 LEU A O 1
ATOM 734 N N . SER A 1 98 ? 40.446 7.464 -35.986 1.00 80.75 98 SER A N 1
ATOM 735 C CA . SER A 1 98 ? 40.737 6.379 -36.926 1.00 80.75 98 SER A CA 1
ATOM 736 C C . SER A 1 98 ? 40.915 6.889 -38.360 1.00 80.75 98 SER A C 1
ATOM 738 O O . SER A 1 98 ? 41.846 6.467 -39.051 1.00 80.75 98 SER A O 1
ATOM 740 N N . GLN A 1 99 ? 40.094 7.842 -38.807 1.00 73.56 99 GLN A N 1
ATOM 741 C CA . GLN A 1 99 ? 40.240 8.432 -40.140 1.00 73.56 99 GLN A CA 1
ATOM 742 C C . GLN A 1 99 ? 41.496 9.293 -40.279 1.00 73.56 99 GLN A C 1
ATOM 744 O O . GLN A 1 99 ? 42.177 9.191 -41.301 1.00 73.56 99 GLN A O 1
ATOM 749 N N . MET A 1 100 ? 41.851 10.067 -39.246 1.00 77.25 100 MET A N 1
ATOM 750 C CA . MET A 1 100 ? 43.100 10.839 -39.230 1.00 77.25 100 MET A CA 1
ATOM 751 C C . MET A 1 100 ? 44.332 9.931 -39.315 1.00 77.25 100 MET A C 1
ATOM 753 O O . MET A 1 100 ? 45.264 10.236 -40.054 1.00 77.25 100 MET A O 1
ATOM 757 N N . VAL A 1 101 ? 44.319 8.788 -38.622 1.00 82.06 101 VAL A N 1
ATOM 758 C CA . VAL A 1 101 ? 45.399 7.788 -38.703 1.00 82.06 101 VAL A CA 1
ATOM 759 C C . VAL A 1 101 ? 45.435 7.092 -40.069 1.00 82.06 101 VAL A C 1
ATOM 761 O O . VAL A 1 101 ? 46.512 6.800 -40.581 1.00 82.06 101 VAL A O 1
ATOM 764 N N . THR A 1 102 ? 44.275 6.849 -40.684 1.00 80.62 102 THR A N 1
ATOM 765 C CA . THR A 1 102 ? 44.166 6.149 -41.980 1.00 80.62 102 THR A CA 1
ATOM 766 C C . THR A 1 102 ? 44.351 7.091 -43.185 1.00 80.62 102 THR A C 1
ATOM 768 O O . THR A 1 102 ? 44.390 6.635 -44.325 1.00 80.62 102 THR A O 1
ATOM 771 N N . GLY A 1 103 ? 44.482 8.405 -42.960 1.00 70.94 103 GLY A N 1
ATOM 772 C CA . GLY A 1 103 ? 44.706 9.407 -44.011 1.00 70.94 103 GLY A CA 1
ATOM 773 C C . GLY A 1 103 ? 43.526 9.581 -44.973 1.00 70.94 103 GLY A C 1
ATOM 774 O O . GLY A 1 103 ? 43.716 9.979 -46.123 1.00 70.94 103 GLY A O 1
ATOM 775 N N . ARG A 1 104 ? 42.309 9.239 -44.535 1.00 70.19 104 ARG A N 1
ATOM 776 C CA . ARG A 1 104 ? 41.105 9.254 -45.373 1.00 70.19 104 ARG A CA 1
ATOM 777 C C . ARG A 1 104 ? 40.367 10.585 -45.194 1.00 70.19 104 ARG A C 1
ATOM 779 O O . ARG A 1 104 ? 39.883 10.867 -44.107 1.00 70.19 104 ARG A O 1
ATOM 786 N N . ASN A 1 105 ? 40.270 11.384 -46.260 1.00 65.56 105 ASN A N 1
ATOM 787 C CA . ASN A 1 105 ? 39.609 12.703 -46.282 1.00 65.56 105 ASN A CA 1
ATOM 788 C C . ASN A 1 105 ? 38.112 12.624 -46.654 1.00 65.56 105 ASN A C 1
ATOM 790 O O . ASN A 1 105 ? 37.591 13.514 -47.328 1.00 65.56 105 ASN A O 1
ATOM 794 N N . ASP A 1 106 ? 37.420 11.554 -46.267 1.00 69.19 106 ASP A N 1
ATOM 795 C CA . ASP A 1 106 ? 35.976 11.466 -46.504 1.00 69.19 106 ASP A CA 1
ATOM 796 C C . ASP A 1 106 ? 35.242 12.336 -45.468 1.00 69.19 106 ASP A C 1
ATOM 798 O O . ASP A 1 106 ? 35.580 12.340 -44.284 1.00 69.19 106 ASP A O 1
ATOM 802 N N . SER A 1 107 ? 34.230 13.097 -45.893 1.00 62.53 107 SER A N 1
ATOM 803 C CA . SER A 1 107 ? 33.413 13.896 -44.975 1.00 62.53 107 SER A CA 1
ATOM 804 C C . SER A 1 107 ? 32.604 12.971 -44.063 1.00 62.53 107 SER A C 1
ATOM 806 O O . SER A 1 107 ? 31.688 12.289 -44.529 1.00 62.53 107 SER A O 1
ATOM 808 N N . ILE A 1 108 ? 32.918 12.947 -42.768 1.00 62.62 108 ILE A N 1
ATOM 809 C CA . ILE A 1 108 ? 32.127 12.207 -41.781 1.00 62.62 108 ILE A CA 1
ATOM 810 C C . ILE A 1 108 ? 30.768 12.903 -41.638 1.00 62.62 108 ILE A C 1
ATOM 812 O O . ILE A 1 108 ? 30.742 14.112 -41.387 1.00 62.62 108 ILE A O 1
ATOM 816 N N . PRO A 1 109 ? 29.634 12.187 -41.744 1.00 60.88 109 PRO A N 1
ATOM 817 C CA . PRO A 1 109 ? 28.364 12.723 -41.287 1.00 60.88 109 PRO A CA 1
ATOM 818 C C . PRO A 1 109 ? 28.442 12.885 -39.764 1.00 60.88 109 PRO A C 1
ATOM 820 O O . PRO A 1 109 ? 28.289 11.928 -39.007 1.00 60.88 109 PRO A O 1
ATOM 823 N N . ILE A 1 110 ? 28.753 14.098 -39.307 1.00 60.19 110 ILE A N 1
ATOM 824 C CA . ILE A 1 110 ? 28.690 14.455 -37.891 1.00 60.19 110 ILE A CA 1
ATOM 825 C C . ILE A 1 110 ? 27.207 14.498 -37.531 1.00 60.19 110 ILE A C 1
ATOM 827 O O . ILE A 1 110 ? 26.502 15.455 -37.854 1.00 60.19 110 ILE A O 1
ATOM 831 N N . ASN A 1 111 ? 26.723 13.444 -36.881 1.00 61.03 111 ASN A N 1
ATOM 832 C CA . ASN A 1 111 ? 25.402 13.459 -36.273 1.00 61.03 111 ASN A CA 1
ATOM 833 C C . ASN A 1 111 ? 25.465 14.408 -35.069 1.00 61.03 111 ASN A C 1
ATOM 835 O O . ASN A 1 111 ? 25.967 14.050 -34.008 1.00 61.03 111 ASN A O 1
ATOM 839 N N . SER A 1 112 ? 24.991 15.641 -35.260 1.00 59.97 112 SER A N 1
ATOM 840 C CA . SER A 1 112 ? 24.952 16.702 -34.242 1.00 59.97 112 SER A CA 1
ATOM 841 C C . SER A 1 112 ? 23.862 16.505 -33.185 1.00 59.97 112 SER A C 1
ATOM 843 O O . SER A 1 112 ? 23.737 17.312 -32.265 1.00 59.97 112 SER A O 1
ATOM 845 N N . ARG A 1 113 ? 23.053 15.450 -33.318 1.00 59.09 113 ARG A N 1
ATOM 846 C CA . ARG A 1 113 ? 22.008 15.088 -32.363 1.00 59.09 113 ARG A CA 1
ATOM 847 C C . ARG A 1 113 ? 22.553 14.038 -31.410 1.00 59.09 113 ARG A C 1
ATOM 849 O O . ARG A 1 113 ? 22.975 12.970 -31.849 1.00 59.09 113 ARG A O 1
ATOM 856 N N . LEU A 1 114 ? 22.556 14.369 -30.123 1.00 59.22 114 LEU A N 1
ATOM 857 C CA . LEU A 1 114 ? 22.863 13.409 -29.073 1.00 59.22 114 LEU A CA 1
ATOM 858 C C . LEU A 1 114 ? 21.732 12.367 -28.980 1.00 59.22 114 LEU A C 1
ATOM 860 O O . LEU A 1 114 ? 20.576 12.731 -29.212 1.00 59.22 114 LEU A O 1
ATOM 864 N N . PRO A 1 115 ? 22.031 11.103 -28.635 1.00 60.12 115 PRO A N 1
ATOM 865 C CA . PRO A 1 115 ? 21.020 10.079 -28.358 1.00 60.12 115 PRO A CA 1
ATOM 866 C C . PRO A 1 115 ? 19.925 10.548 -27.385 1.00 60.12 115 PRO A C 1
ATOM 868 O O . PRO A 1 115 ? 18.746 10.270 -27.598 1.00 60.12 115 PRO A O 1
ATOM 871 N N . SER A 1 116 ? 20.285 11.349 -26.378 1.00 55.31 116 SER A N 1
ATOM 872 C CA . SER A 1 116 ? 19.350 11.989 -25.443 1.00 55.31 116 SER A CA 1
ATOM 873 C C . SER A 1 116 ? 18.362 12.972 -26.084 1.00 55.31 116 SER A C 1
ATOM 875 O O . SER A 1 116 ? 17.277 13.182 -25.544 1.00 55.31 116 SER A O 1
ATOM 877 N N . ALA A 1 117 ? 18.688 13.558 -27.242 1.00 53.28 117 ALA A N 1
ATOM 878 C CA . ALA A 1 117 ? 17.825 14.503 -27.956 1.00 53.28 117 ALA A CA 1
ATOM 879 C C . ALA A 1 117 ? 16.717 13.814 -28.776 1.00 53.28 117 ALA A C 1
ATOM 881 O O . ALA A 1 117 ? 15.717 14.450 -29.106 1.00 53.28 117 ALA A O 1
ATOM 882 N N . GLU A 1 118 ? 16.881 12.526 -29.095 1.00 54.44 118 GLU A N 1
ATOM 883 C C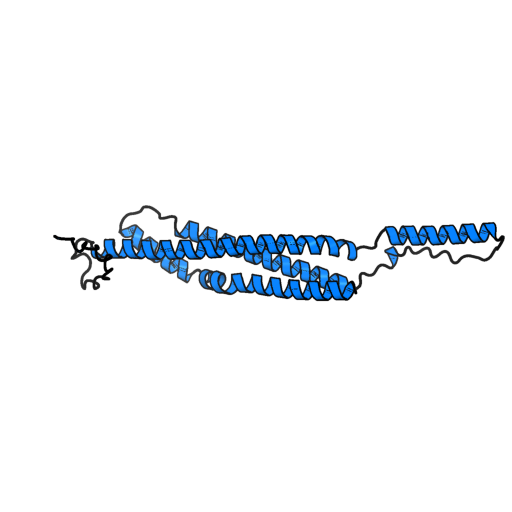A . GLU A 1 118 ? 15.859 11.681 -29.737 1.00 54.44 118 GLU A CA 1
ATOM 884 C C . GLU A 1 118 ? 15.206 10.705 -28.744 1.00 54.44 118 GLU A C 1
ATOM 886 O O . GLU A 1 118 ? 14.362 9.891 -29.126 1.00 54.44 118 GLU A O 1
ATOM 891 N N . PHE A 1 119 ? 15.552 10.810 -27.456 1.00 52.38 119 PHE A N 1
ATOM 892 C CA . PHE A 1 119 ? 15.010 9.961 -26.408 1.00 52.38 119 PHE A CA 1
ATOM 893 C C . PHE A 1 119 ? 13.508 10.211 -26.233 1.00 52.38 119 PHE A C 1
ATOM 895 O O . PHE A 1 119 ? 13.062 11.198 -25.645 1.00 52.38 119 PHE A O 1
ATOM 902 N N . SER A 1 120 ? 12.713 9.280 -26.751 1.00 50.09 120 SER A N 1
ATOM 903 C CA . SER A 1 120 ? 11.301 9.151 -26.428 1.00 50.09 120 SER A CA 1
ATOM 904 C C . SER A 1 120 ? 11.161 7.928 -25.527 1.00 50.09 120 SER A C 1
ATOM 906 O O . SER A 1 120 ? 11.400 6.815 -26.005 1.00 50.09 120 SER A O 1
ATOM 908 N N . PRO A 1 121 ? 10.815 8.091 -24.236 1.00 56.34 121 PRO A N 1
ATOM 909 C CA . PRO A 1 121 ? 10.628 6.943 -23.365 1.00 56.34 121 PRO A CA 1
ATOM 910 C C . PRO A 1 121 ? 9.545 6.051 -23.972 1.00 56.34 121 PRO A C 1
ATOM 912 O O . PRO A 1 121 ? 8.466 6.526 -24.345 1.00 56.34 121 PRO A O 1
ATOM 915 N N . ALA A 1 122 ? 9.840 4.756 -24.105 1.00 64.12 122 ALA A N 1
ATOM 916 C CA . ALA A 1 122 ? 8.875 3.799 -24.620 1.00 64.12 122 ALA A CA 1
ATOM 917 C C . ALA A 1 122 ? 7.579 3.916 -23.799 1.00 64.12 122 ALA A C 1
ATOM 919 O O . ALA A 1 122 ? 7.617 3.904 -22.566 1.00 64.12 122 ALA A O 1
ATOM 920 N N . ARG A 1 123 ? 6.429 4.048 -24.478 1.00 64.06 123 ARG A N 1
ATOM 921 C CA . ARG A 1 123 ? 5.104 4.197 -23.836 1.00 64.06 123 ARG A CA 1
ATOM 922 C C . ARG A 1 123 ? 4.852 3.139 -22.755 1.00 64.06 123 ARG A C 1
ATOM 924 O O . ARG A 1 123 ? 4.190 3.430 -21.762 1.00 64.06 123 ARG A O 1
ATOM 931 N N . ASP A 1 124 ? 5.442 1.963 -22.922 1.00 67.75 124 ASP A N 1
ATOM 932 C CA . ASP A 1 124 ? 5.357 0.842 -21.992 1.00 67.75 124 ASP A CA 1
ATOM 933 C C . ASP A 1 124 ? 6.074 1.117 -20.657 1.00 67.75 124 ASP A C 1
ATOM 935 O O . ASP A 1 124 ? 5.533 0.809 -19.599 1.00 67.75 124 ASP A O 1
ATOM 939 N N . ILE A 1 125 ? 7.236 1.780 -20.667 1.00 71.00 125 ILE A N 1
ATOM 940 C CA . ILE A 1 125 ? 8.001 2.124 -19.451 1.00 71.00 125 ILE A CA 1
ATOM 941 C C . ILE A 1 125 ? 7.271 3.210 -18.648 1.00 71.00 125 ILE A C 1
ATOM 943 O O . ILE A 1 125 ? 7.207 3.150 -17.415 1.00 71.00 125 ILE A O 1
ATOM 947 N N . PHE A 1 126 ? 6.670 4.180 -19.345 1.00 75.75 126 PHE A N 1
ATOM 948 C CA . PHE A 1 126 ? 5.808 5.187 -18.725 1.00 75.75 126 PHE A CA 1
ATOM 949 C C . PHE A 1 126 ? 4.583 4.538 -18.066 1.00 75.75 126 PHE A C 1
ATOM 951 O O . PHE A 1 126 ? 4.274 4.843 -16.914 1.00 75.75 126 PHE A O 1
ATOM 958 N N . ALA A 1 127 ? 3.921 3.603 -18.758 1.00 79.75 127 ALA A N 1
ATOM 959 C CA . ALA A 1 127 ? 2.770 2.882 -18.220 1.00 79.75 127 ALA A CA 1
ATOM 960 C C . ALA A 1 127 ? 3.131 2.058 -16.972 1.00 79.75 127 ALA A C 1
ATOM 962 O O . ALA A 1 127 ? 2.405 2.108 -15.984 1.00 79.75 127 ALA A O 1
ATOM 963 N N . VAL A 1 128 ? 4.270 1.360 -16.971 1.00 82.69 128 VAL A N 1
ATOM 964 C CA . VAL A 1 128 ? 4.745 0.583 -15.811 1.00 82.69 128 VAL A CA 1
ATOM 965 C C . VAL A 1 128 ? 4.990 1.476 -14.590 1.00 82.69 128 VAL A C 1
ATOM 967 O O . VAL A 1 128 ? 4.509 1.171 -13.500 1.00 82.69 128 VAL A O 1
ATOM 970 N N . ASN A 1 129 ? 5.673 2.610 -14.762 1.00 84.50 129 ASN A N 1
ATOM 971 C CA . ASN A 1 129 ? 5.919 3.551 -13.664 1.00 84.50 129 ASN A CA 1
ATOM 972 C C . ASN A 1 129 ? 4.626 4.202 -13.152 1.00 84.50 129 ASN A C 1
ATOM 974 O O . ASN A 1 129 ? 4.450 4.362 -11.942 1.00 84.50 129 ASN A O 1
ATOM 978 N N . ALA A 1 130 ? 3.697 4.530 -14.053 1.00 84.62 130 ALA A N 1
ATOM 979 C CA . ALA A 1 130 ? 2.383 5.042 -13.680 1.00 84.62 130 ALA A CA 1
ATOM 980 C C . ALA A 1 130 ? 1.585 4.013 -12.863 1.00 84.62 130 ALA A C 1
ATOM 982 O O . ALA A 1 130 ? 0.966 4.377 -11.865 1.00 84.62 130 ALA A O 1
ATOM 983 N N . LEU A 1 131 ? 1.634 2.729 -13.234 1.00 86.56 131 LEU A N 1
ATOM 984 C CA . LEU A 1 131 ? 0.958 1.659 -12.499 1.00 86.56 131 LEU A CA 1
ATOM 985 C C . LEU A 1 131 ? 1.596 1.402 -11.123 1.00 86.56 131 LEU A C 1
ATOM 987 O O . LEU A 1 131 ? 0.863 1.245 -10.144 1.00 86.56 131 LEU A O 1
ATOM 991 N N . PHE A 1 132 ? 2.930 1.440 -11.006 1.00 90.25 132 PHE A N 1
ATOM 992 C CA . PHE A 1 132 ? 3.607 1.379 -9.703 1.00 90.25 132 PHE A CA 1
ATOM 993 C C . PHE A 1 132 ? 3.208 2.553 -8.802 1.00 90.25 132 PHE A C 1
ATOM 995 O O . PHE A 1 132 ? 2.806 2.343 -7.656 1.00 90.25 132 PHE A O 1
ATOM 1002 N N . SER A 1 133 ? 3.226 3.779 -9.335 1.00 87.25 133 SER A N 1
ATOM 1003 C CA . SER A 1 133 ? 2.796 4.976 -8.605 1.00 87.25 133 SER A CA 1
ATOM 1004 C C . SER A 1 133 ? 1.326 4.900 -8.175 1.00 87.25 133 SER A C 1
ATOM 1006 O O . SER A 1 133 ? 0.998 5.229 -7.036 1.00 87.25 133 SER A O 1
ATOM 1008 N N . LEU A 1 134 ? 0.442 4.404 -9.045 1.00 91.19 134 LEU A N 1
ATOM 1009 C CA . LEU A 1 134 ? -0.976 4.230 -8.737 1.00 91.19 134 LEU A CA 1
ATOM 1010 C C . LEU A 1 134 ? -1.190 3.194 -7.625 1.00 91.19 134 LEU A C 1
ATOM 1012 O O . LEU A 1 134 ? -1.956 3.427 -6.692 1.00 91.19 134 LEU A O 1
ATOM 1016 N N . SER A 1 135 ? -0.479 2.070 -7.693 1.00 92.12 135 SER A N 1
ATOM 1017 C CA . SER A 1 135 ? -0.489 1.044 -6.651 1.00 92.12 135 SER A CA 1
ATOM 1018 C C . SER A 1 135 ? -0.023 1.591 -5.292 1.00 92.12 135 SER A C 1
ATOM 1020 O O . SER A 1 135 ? -0.665 1.345 -4.267 1.00 92.12 135 SER A O 1
ATOM 1022 N N . LEU A 1 136 ? 1.037 2.403 -5.287 1.00 91.38 136 LEU A N 1
ATOM 1023 C CA . LEU A 1 136 ? 1.515 3.098 -4.093 1.00 91.38 136 LEU A CA 1
ATOM 1024 C C . LEU A 1 136 ? 0.468 4.085 -3.551 1.00 91.38 136 LEU A C 1
ATOM 1026 O O . LEU A 1 136 ? 0.240 4.142 -2.343 1.00 91.38 136 LEU A O 1
ATOM 1030 N N . ALA A 1 137 ? -0.207 4.831 -4.429 1.00 91.75 137 ALA A N 1
ATOM 1031 C CA . ALA A 1 137 ? -1.262 5.759 -4.034 1.00 91.75 137 ALA A CA 1
ATOM 1032 C C . ALA A 1 137 ? -2.428 5.036 -3.340 1.00 91.75 137 ALA A C 1
ATOM 1034 O O . ALA A 1 137 ? -2.875 5.491 -2.288 1.00 91.75 137 ALA A O 1
ATOM 1035 N N . PHE A 1 138 ? -2.870 3.882 -3.854 1.00 90.38 138 PHE A N 1
ATOM 1036 C CA . PHE A 1 138 ? -3.893 3.065 -3.189 1.00 90.38 138 PHE A CA 1
ATOM 1037 C C . PHE A 1 138 ? -3.462 2.616 -1.787 1.00 90.38 138 PHE A C 1
ATOM 1039 O O . PHE A 1 138 ? -4.260 2.691 -0.853 1.00 90.38 138 PHE A O 1
ATOM 1046 N N . ALA A 1 139 ? -2.195 2.230 -1.608 1.00 91.56 139 ALA A N 1
ATOM 1047 C CA . ALA A 1 139 ? -1.657 1.870 -0.297 1.00 91.56 139 ALA A CA 1
ATOM 1048 C C . ALA A 1 139 ? -1.653 3.051 0.687 1.00 91.56 139 ALA A C 1
ATOM 1050 O O . ALA A 1 139 ? -1.999 2.889 1.857 1.00 91.56 139 ALA A O 1
ATOM 1051 N N . ILE A 1 140 ? -1.304 4.251 0.214 1.00 91.12 140 ILE A N 1
ATOM 1052 C CA . ILE A 1 140 ? -1.311 5.475 1.027 1.00 91.12 140 ILE A CA 1
ATOM 1053 C C . ILE A 1 140 ? -2.740 5.874 1.398 1.00 91.12 140 ILE A C 1
ATOM 1055 O O . ILE A 1 140 ? -2.992 6.199 2.555 1.00 91.12 140 ILE A O 1
ATOM 1059 N N . ILE A 1 141 ? -3.681 5.822 0.451 1.00 90.88 141 ILE A N 1
ATOM 1060 C CA . ILE A 1 141 ? -5.096 6.115 0.718 1.00 90.88 141 ILE A CA 1
ATOM 1061 C C . ILE A 1 141 ? -5.644 5.119 1.745 1.00 90.88 141 ILE A C 1
ATOM 1063 O O . ILE A 1 141 ? -6.279 5.535 2.710 1.00 90.88 141 ILE A O 1
ATOM 1067 N N . SER A 1 142 ? -5.335 3.828 1.594 1.00 90.00 142 SER A N 1
ATOM 1068 C CA . SER A 1 142 ? -5.687 2.800 2.577 1.00 90.00 142 SER A CA 1
ATOM 1069 C C . SER A 1 142 ? -5.105 3.134 3.957 1.00 90.00 142 SER A C 1
ATOM 1071 O O . SER A 1 142 ? -5.833 3.228 4.938 1.00 90.00 142 SER A O 1
ATOM 1073 N N . SER A 1 143 ? -3.802 3.401 4.048 1.00 90.56 143 SER A N 1
ATOM 1074 C CA . SER A 1 143 ? -3.142 3.810 5.297 1.00 90.56 143 SER A CA 1
ATOM 1075 C C . SER A 1 143 ? -3.806 5.039 5.940 1.00 90.56 143 SER A C 1
ATOM 1077 O O . SER A 1 143 ? -4.081 5.053 7.140 1.00 90.56 143 SER A O 1
ATOM 1079 N N . PHE A 1 144 ? -4.156 6.045 5.137 1.00 88.31 144 PHE A N 1
ATOM 1080 C CA . PHE A 1 144 ? -4.847 7.242 5.602 1.00 88.31 144 PHE A CA 1
ATOM 1081 C C . PHE A 1 144 ? -6.238 6.928 6.169 1.00 88.31 144 PHE A C 1
ATOM 1083 O O . PHE A 1 144 ? -6.554 7.366 7.276 1.00 88.31 144 PHE A O 1
ATOM 1090 N N . LEU A 1 145 ? -7.046 6.126 5.466 1.00 86.44 145 LEU A N 1
ATOM 1091 C CA . LEU A 1 145 ? -8.352 5.672 5.960 1.00 86.44 145 LEU A CA 1
ATOM 1092 C C . LEU A 1 145 ? -8.212 4.885 7.271 1.00 86.44 145 LEU A C 1
ATOM 1094 O O . LEU A 1 145 ? -8.990 5.111 8.199 1.00 86.44 145 LEU A O 1
ATOM 1098 N N . ALA A 1 146 ? -7.192 4.030 7.389 1.00 87.75 146 ALA A N 1
ATOM 1099 C CA . ALA A 1 146 ? -6.941 3.274 8.613 1.00 87.75 146 ALA A CA 1
ATOM 1100 C C . ALA A 1 146 ? -6.611 4.186 9.808 1.00 87.75 146 ALA A C 1
ATOM 1102 O O . ALA A 1 146 ? -7.116 3.992 10.918 1.00 87.75 146 ALA A O 1
ATOM 1103 N N . VAL A 1 147 ? -5.809 5.232 9.581 1.00 87.38 147 VAL A N 1
ATOM 1104 C CA . VAL A 1 147 ? -5.501 6.245 10.602 1.00 87.38 147 VAL A CA 1
ATOM 1105 C C . VAL A 1 147 ? -6.752 7.033 10.999 1.00 87.38 147 VAL A C 1
ATOM 1107 O O . VAL A 1 147 ? -6.961 7.256 12.194 1.00 87.38 147 VAL A O 1
ATOM 1110 N N . LEU A 1 148 ? -7.607 7.409 10.040 1.00 85.50 148 LEU A N 1
ATOM 1111 C CA . LEU A 1 148 ? -8.891 8.065 10.321 1.00 85.50 148 LEU A CA 1
ATOM 1112 C C . LEU A 1 148 ? -9.794 7.178 11.185 1.00 85.50 148 LEU A C 1
ATOM 1114 O O . LEU A 1 148 ? -10.347 7.661 12.173 1.00 85.50 148 LEU A O 1
ATOM 1118 N N . GLY A 1 149 ? -9.882 5.884 10.867 1.00 81.75 149 GLY A N 1
ATOM 1119 C CA . GLY A 1 149 ? -10.623 4.910 11.666 1.00 81.75 149 GLY A CA 1
ATOM 1120 C C . GLY A 1 149 ? -10.111 4.797 13.093 1.00 81.75 149 GLY A C 1
ATOM 1121 O O . GLY A 1 149 ? -10.878 4.887 14.052 1.00 81.75 149 GLY A O 1
ATOM 1122 N N . ARG A 1 150 ? -8.788 4.721 13.259 1.00 80.44 150 ARG A N 1
ATOM 1123 C CA . ARG A 1 150 ? -8.150 4.699 14.580 1.00 80.44 150 ARG A CA 1
ATOM 1124 C C . ARG A 1 150 ? -8.424 5.981 15.363 1.00 80.44 150 ARG A C 1
ATOM 1126 O O . ARG A 1 150 ? -8.688 5.929 16.564 1.00 80.44 150 ARG A O 1
ATOM 1133 N N . GLN A 1 151 ? -8.352 7.138 14.708 1.00 80.50 151 GLN A N 1
ATOM 1134 C CA . GLN A 1 151 ? -8.612 8.426 15.346 1.00 80.50 151 GLN A CA 1
ATOM 1135 C C . GLN A 1 151 ? -10.081 8.564 15.755 1.00 80.50 151 GLN A C 1
ATOM 1137 O O . GLN A 1 151 ? -10.368 9.085 16.836 1.00 80.50 151 GLN A O 1
ATOM 1142 N N . TRP A 1 152 ? -10.996 8.040 14.942 1.00 79.25 152 TRP A N 1
ATOM 1143 C CA . TRP A 1 152 ? -12.412 7.981 15.271 1.00 79.25 152 TRP A CA 1
ATOM 1144 C C . TRP A 1 152 ? -12.696 7.053 16.453 1.00 79.25 152 TRP A C 1
ATOM 1146 O O . TRP A 1 152 ? -13.356 7.489 17.389 1.00 79.25 152 TRP A O 1
ATOM 1156 N N . LEU A 1 153 ? -12.112 5.851 16.503 1.00 72.31 153 LEU A N 1
ATOM 1157 C CA . LEU A 1 153 ? -12.216 4.943 17.659 1.00 72.31 153 LEU A CA 1
ATOM 1158 C C . LEU A 1 153 ? -11.749 5.608 18.962 1.00 72.31 153 LEU A C 1
ATOM 1160 O O . LEU A 1 153 ? -12.377 5.490 20.015 1.00 72.31 153 LEU A O 1
ATOM 1164 N N . VAL A 1 154 ? -10.647 6.360 18.902 1.00 72.31 154 VAL A N 1
ATOM 1165 C CA . VAL A 1 154 ? -10.139 7.110 20.060 1.00 72.31 154 VAL A CA 1
ATOM 1166 C C . VAL A 1 154 ? -11.097 8.234 20.464 1.00 72.31 154 VAL A C 1
ATOM 1168 O O . VAL A 1 154 ? -11.275 8.471 21.661 1.00 72.31 154 VAL A O 1
ATOM 1171 N N . TYR A 1 155 ? -11.719 8.912 19.496 1.00 67.81 155 TYR A N 1
ATOM 1172 C CA . TYR A 1 155 ? -12.740 9.926 19.754 1.00 67.81 155 TYR A CA 1
ATOM 1173 C C . TYR A 1 155 ? -14.012 9.314 20.358 1.00 67.81 155 TYR A C 1
ATOM 1175 O O . TYR A 1 155 ? -14.495 9.828 21.366 1.00 67.81 155 TYR A O 1
ATOM 1183 N N . TYR A 1 156 ? -14.491 8.190 19.814 1.00 63.22 156 TYR A N 1
ATOM 1184 C CA . TYR A 1 156 ? -15.635 7.421 20.315 1.00 63.22 156 TYR A CA 1
ATOM 1185 C C . TYR A 1 156 ? -15.450 7.034 21.788 1.00 63.22 156 TYR A C 1
ATOM 1187 O O . TYR A 1 156 ? -16.345 7.217 22.616 1.00 63.22 156 TYR A O 1
ATOM 1195 N N . ARG A 1 157 ? -14.237 6.594 22.144 1.00 63.09 157 ARG A N 1
ATOM 1196 C CA . ARG A 1 157 ? -13.882 6.189 23.509 1.00 63.09 157 ARG A CA 1
ATOM 1197 C C . ARG A 1 157 ? -13.729 7.353 24.492 1.00 63.09 157 ARG A C 1
ATOM 1199 O O . ARG A 1 157 ? -13.714 7.122 25.700 1.00 63.09 157 ARG A O 1
ATOM 1206 N N . LYS A 1 158 ? -13.590 8.605 24.038 1.00 59.50 158 LYS A N 1
ATOM 1207 C CA . LYS A 1 158 ? -13.414 9.756 24.940 1.00 59.50 158 LYS A CA 1
ATOM 1208 C C . LYS A 1 158 ? -14.745 10.092 25.627 1.00 59.50 158 LYS A C 1
ATOM 1210 O O . LYS A 1 158 ? -15.426 11.047 25.267 1.00 59.50 158 LYS A O 1
ATOM 1215 N N . ARG A 1 159 ? -15.097 9.294 26.638 1.00 53.41 159 ARG A N 1
ATOM 1216 C CA . ARG A 1 159 ? -16.253 9.472 27.519 1.00 53.41 159 ARG A CA 1
ATOM 1217 C C . ARG A 1 159 ? -16.199 10.870 28.133 1.00 53.41 159 ARG A C 1
ATOM 1219 O O . ARG A 1 159 ? -15.266 11.190 28.870 1.00 53.41 159 ARG A O 1
ATOM 1226 N N . SER A 1 160 ? -17.174 11.721 27.812 1.00 46.50 160 SER A N 1
ATOM 1227 C CA . SER A 1 160 ? -17.400 12.924 28.609 1.00 46.50 160 SER A CA 1
ATOM 1228 C C . SER A 1 160 ? -18.036 12.456 29.910 1.00 46.50 160 SER A C 1
ATOM 1230 O O . SER A 1 160 ? -19.124 11.899 29.912 1.00 46.50 160 SER A O 1
ATOM 1232 N N . GLY A 1 161 ? -17.321 12.591 31.025 1.00 46.25 161 GLY A N 1
ATOM 1233 C CA . GLY A 1 161 ? -17.861 12.271 32.343 1.00 46.25 161 GLY A CA 1
ATOM 1234 C C . GLY A 1 161 ? -19.025 13.206 32.670 1.00 46.25 161 GLY A C 1
ATOM 1235 O O . GLY A 1 161 ? -18.818 14.339 33.101 1.00 46.25 161 GLY A O 1
ATOM 1236 N N . GLY A 1 162 ? -20.250 12.748 32.441 1.00 48.75 162 GLY A N 1
ATOM 1237 C CA . GLY A 1 162 ? -21.475 13.478 32.727 1.00 48.75 162 GLY A CA 1
ATOM 1238 C C . GLY A 1 162 ? -22.560 12.523 33.210 1.00 48.75 162 GLY A C 1
ATOM 1239 O O . GLY A 1 162 ? -22.654 11.415 32.705 1.00 48.75 162 GLY A O 1
ATOM 1240 N N . GLY A 1 163 ? -23.345 12.941 34.209 1.00 53.31 163 GLY A N 1
ATOM 1241 C CA . GLY A 1 163 ? -24.376 12.119 34.859 1.00 53.31 163 GLY A CA 1
ATOM 1242 C C . GLY A 1 163 ? -25.483 11.564 33.934 1.00 53.31 163 GLY A C 1
ATOM 1243 O O . GLY A 1 163 ? -25.449 11.780 32.725 1.00 53.31 163 GLY A O 1
ATOM 1244 N N . PRO A 1 164 ? -26.500 10.886 34.498 1.00 56.38 164 PRO A N 1
ATOM 1245 C CA . PRO A 1 164 ? -27.441 10.022 33.765 1.00 56.38 164 PRO A CA 1
ATOM 1246 C C . PRO A 1 164 ? -28.182 10.677 32.581 1.00 56.38 164 PRO A C 1
ATOM 1248 O O . PRO A 1 164 ? -28.433 10.014 31.576 1.00 56.38 164 PRO A O 1
ATOM 1251 N N . ASP A 1 165 ? -28.466 11.983 32.629 1.00 54.44 165 ASP A N 1
ATOM 1252 C CA . ASP A 1 165 ? -29.078 12.705 31.497 1.00 54.44 165 ASP A CA 1
ATOM 1253 C C . ASP A 1 165 ? -28.091 13.007 30.359 1.00 54.44 165 ASP A C 1
ATOM 1255 O O . ASP A 1 165 ? -28.466 13.034 29.185 1.00 54.44 165 ASP A O 1
ATOM 1259 N N . LYS A 1 166 ? -26.807 13.194 30.681 1.00 56.78 166 LYS A N 1
ATOM 1260 C CA . LYS A 1 166 ? -25.750 13.371 29.677 1.00 56.78 166 LYS A CA 1
ATOM 1261 C C . LYS A 1 166 ? -25.422 12.052 28.982 1.00 56.78 166 LYS A C 1
ATOM 1263 O O . LYS A 1 166 ? -25.227 12.079 27.773 1.00 56.78 166 LYS A O 1
ATOM 1268 N N . GLN A 1 167 ? -25.497 10.920 29.690 1.00 57.72 167 GLN A N 1
ATOM 1269 C CA . GLN A 1 167 ? -25.343 9.586 29.092 1.00 57.72 167 GLN A CA 1
ATOM 1270 C C . GLN A 1 167 ? -26.387 9.303 28.006 1.00 57.72 167 GLN A C 1
ATOM 1272 O O . GLN A 1 167 ? -26.033 8.801 26.944 1.00 57.72 167 GLN A O 1
ATOM 1277 N N . ARG A 1 168 ? -27.656 9.675 28.221 1.00 58.88 168 ARG A N 1
ATOM 1278 C CA . ARG A 1 168 ? -28.722 9.514 27.212 1.00 58.88 168 ARG A CA 1
ATOM 1279 C C . ARG A 1 168 ? -28.507 10.415 25.997 1.00 58.88 168 ARG A C 1
ATOM 1281 O O . ARG A 1 168 ? -28.703 9.993 24.860 1.00 58.88 168 ARG A O 1
ATOM 1288 N N . TRP A 1 169 ? -28.059 11.651 26.226 1.00 55.09 169 TRP A N 1
ATOM 1289 C CA . TRP A 1 169 ? -27.729 12.585 25.148 1.00 55.09 169 TRP A CA 1
ATOM 1290 C C . TRP A 1 169 ? -26.488 12.148 24.362 1.00 55.09 169 TRP A C 1
ATOM 1292 O O . TRP A 1 169 ? -26.423 12.332 23.151 1.00 55.09 169 TRP A O 1
ATOM 1302 N N . GLU A 1 170 ? -25.521 11.526 25.030 1.00 59.00 170 GLU A N 1
ATOM 1303 C CA . GLU A 1 170 ? -24.321 10.943 24.429 1.00 59.00 170 GLU A CA 1
ATOM 1304 C C . GLU A 1 170 ? -24.623 9.649 23.674 1.00 59.00 170 GLU A C 1
ATOM 1306 O O . GLU A 1 170 ? -24.084 9.476 22.588 1.00 59.00 170 GLU A O 1
ATOM 1311 N N . GLN A 1 171 ? -25.534 8.799 24.158 1.00 57.66 171 GLN A N 1
ATOM 1312 C CA . GLN A 1 171 ? -26.064 7.651 23.410 1.00 57.66 171 GLN A CA 1
ATOM 1313 C C . GLN A 1 171 ? -26.787 8.098 22.139 1.00 57.66 171 GLN A C 1
ATOM 1315 O O . GLN A 1 171 ? -26.528 7.553 21.071 1.00 57.66 171 GLN A O 1
ATOM 1320 N N . LEU A 1 172 ? -27.610 9.149 22.209 1.00 56.75 172 LEU A N 1
ATOM 1321 C CA . LEU A 1 172 ? -28.244 9.717 21.020 1.00 56.75 172 LEU A CA 1
ATOM 1322 C C . LEU A 1 172 ? -27.204 10.319 20.064 1.00 56.75 172 LEU A C 1
ATOM 1324 O O . LEU A 1 172 ? -27.324 10.164 18.857 1.00 56.75 172 LEU A O 1
ATOM 1328 N N . LYS A 1 173 ? -26.142 10.950 20.583 1.00 59.12 173 LYS A N 1
ATOM 1329 C CA . LYS A 1 173 ? -25.019 11.461 19.778 1.00 59.12 173 LYS A CA 1
ATOM 1330 C C . LYS A 1 173 ? -24.159 10.348 19.174 1.00 59.12 173 LYS A C 1
ATOM 1332 O O . LYS A 1 173 ? -23.593 10.562 18.109 1.00 59.12 173 LYS A O 1
ATOM 1337 N N . ARG A 1 174 ? -24.058 9.189 19.835 1.00 58.16 174 ARG A N 1
ATOM 1338 C CA . ARG A 1 174 ? -23.438 7.960 19.317 1.00 58.16 174 ARG A CA 1
ATOM 1339 C C . ARG A 1 174 ? -24.289 7.364 18.203 1.00 58.16 174 ARG A C 1
ATOM 1341 O O . ARG A 1 174 ? -23.743 7.086 17.149 1.00 58.16 174 ARG A O 1
ATOM 1348 N N . PHE A 1 175 ? -25.608 7.291 18.383 1.00 53.75 175 PHE A N 1
ATOM 1349 C CA . PHE A 1 175 ? -26.545 6.811 17.364 1.00 53.75 175 PHE A CA 1
ATOM 1350 C C . PHE A 1 175 ? -26.565 7.733 16.137 1.00 53.75 175 PHE A C 1
ATOM 1352 O O . PHE A 1 175 ? -26.345 7.280 15.022 1.00 53.75 175 PHE A O 1
ATOM 1359 N N . LEU A 1 176 ? -26.680 9.053 16.341 1.00 54.19 176 LEU A N 1
ATOM 1360 C CA . LEU A 1 176 ? -26.572 10.051 15.267 1.00 54.19 176 LEU A CA 1
ATOM 1361 C C . LEU A 1 176 ? -25.153 10.141 14.684 1.00 54.19 176 LEU A C 1
ATOM 1363 O O . LEU A 1 176 ? -24.978 10.616 13.569 1.00 54.19 176 LEU A O 1
ATOM 1367 N N . GLY A 1 177 ? -24.130 9.756 15.449 1.00 57.06 177 GLY A N 1
ATOM 1368 C CA . GLY A 1 177 ? -22.737 9.695 15.015 1.00 57.06 177 GLY A CA 1
ATOM 1369 C C . GLY A 1 177 ? -22.480 8.498 14.104 1.00 57.06 177 GLY A C 1
ATOM 1370 O O . GLY A 1 177 ? -21.854 8.683 13.067 1.00 57.06 177 GLY A O 1
ATOM 1371 N N . ALA A 1 178 ? -23.019 7.330 14.461 1.00 53.53 178 ALA A N 1
ATOM 1372 C CA . ALA A 1 178 ? -22.999 6.092 13.686 1.00 53.53 178 ALA A CA 1
ATOM 1373 C C . ALA A 1 178 ? -23.860 6.207 12.417 1.00 53.53 178 ALA A C 1
ATOM 1375 O O . ALA A 1 178 ? -23.383 5.946 11.321 1.00 53.53 178 ALA A O 1
ATOM 1376 N N . GLU A 1 179 ? -25.081 6.737 12.523 1.00 47.94 179 GLU A N 1
ATOM 1377 C CA . GLU A 1 179 ? -25.983 6.952 11.380 1.00 47.94 179 GLU A CA 1
ATOM 1378 C C . GLU A 1 179 ? -25.453 8.020 10.402 1.00 47.94 179 GLU A C 1
ATOM 1380 O O . GLU A 1 179 ? -25.672 7.947 9.194 1.00 47.94 179 GLU A O 1
ATOM 1385 N N . ARG A 1 180 ? -24.682 9.001 10.896 1.00 47.16 180 ARG A N 1
ATOM 1386 C CA . ARG A 1 180 ? -24.007 10.000 10.050 1.00 47.16 180 ARG A CA 1
ATOM 1387 C C . ARG A 1 180 ? -22.699 9.490 9.447 1.00 47.16 180 ARG A C 1
ATOM 1389 O O . ARG A 1 180 ? -22.156 10.146 8.558 1.00 47.16 180 ARG A O 1
ATOM 1396 N N . TRP A 1 181 ? -22.176 8.361 9.918 1.00 54.34 181 TRP A N 1
ATOM 1397 C CA . TRP A 1 181 ? -20.919 7.786 9.464 1.00 54.34 181 TRP A CA 1
ATOM 1398 C C . TRP A 1 181 ? -21.187 6.478 8.723 1.00 54.34 181 TRP A C 1
ATOM 1400 O O . TRP A 1 181 ? -21.025 5.390 9.256 1.00 54.34 181 TRP A O 1
ATOM 1410 N N . GLN A 1 182 ? -21.379 6.593 7.409 1.00 58.69 182 GLN A N 1
ATOM 1411 C CA . GLN A 1 182 ? -21.075 5.529 6.437 1.00 58.69 182 GLN A CA 1
ATOM 1412 C C . GLN A 1 182 ? -19.612 5.018 6.525 1.00 58.69 182 GLN A C 1
ATOM 1414 O O . GLN A 1 182 ? -19.149 4.319 5.635 1.00 58.69 182 GLN A O 1
ATOM 1419 N N . LEU A 1 183 ? -18.845 5.386 7.556 1.00 59.25 183 LEU A N 1
ATOM 1420 C CA . LEU A 1 183 ? -17.441 5.056 7.718 1.00 59.25 183 LEU A CA 1
ATOM 1421 C C . LEU A 1 183 ? -17.221 3.635 8.237 1.00 59.25 183 LEU A C 1
ATOM 1423 O O . LEU A 1 183 ? -16.199 3.071 7.892 1.00 59.25 183 LEU A O 1
ATOM 1427 N N . GLU A 1 184 ? -18.152 3.040 8.988 1.00 63.8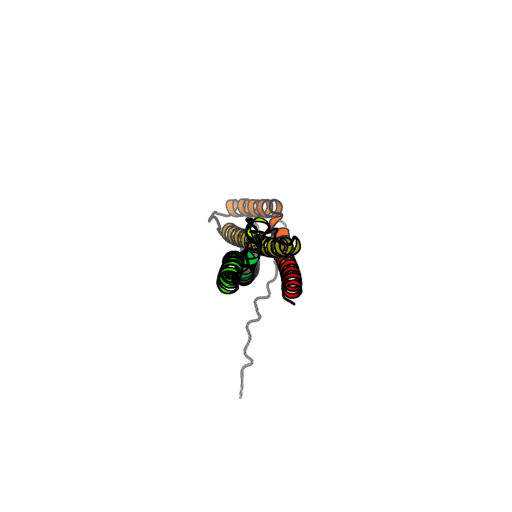4 184 GLU A N 1
ATOM 1428 C CA . GLU A 1 184 ? -18.082 1.609 9.342 1.00 63.84 184 GLU A CA 1
ATOM 1429 C C . GLU A 1 184 ? -18.033 0.711 8.096 1.00 63.84 184 GLU A C 1
ATOM 1431 O O . GLU A 1 184 ? -17.037 0.010 7.932 1.00 63.84 184 GLU A O 1
ATOM 1436 N N . PRO A 1 185 ? -18.987 0.797 7.141 1.00 65.94 185 PRO A N 1
ATOM 1437 C CA . PRO A 1 185 ? -18.904 -0.012 5.924 1.00 65.94 185 PRO A CA 1
ATOM 1438 C C . PRO A 1 185 ? -17.722 0.387 5.024 1.00 65.94 185 PRO A C 1
ATOM 1440 O O . PRO A 1 185 ? -17.150 -0.453 4.337 1.00 65.94 185 PRO A O 1
ATOM 1443 N N . ILE A 1 186 ? -17.294 1.656 5.035 1.00 69.62 186 ILE A N 1
ATOM 1444 C CA . ILE A 1 186 ? -16.090 2.078 4.298 1.00 69.62 186 ILE A CA 1
ATOM 1445 C C . ILE A 1 186 ? -14.814 1.494 4.941 1.00 69.62 186 ILE A C 1
ATOM 1447 O O . ILE A 1 186 ? -13.872 1.126 4.244 1.00 69.62 186 ILE A O 1
ATOM 1451 N N . LEU A 1 187 ? -14.735 1.376 6.262 1.00 74.31 187 LEU A N 1
ATOM 1452 C CA . LEU A 1 187 ? -13.563 0.797 6.920 1.00 74.31 187 LEU A CA 1
ATOM 1453 C C . LEU A 1 187 ? -13.530 -0.723 6.810 1.00 74.31 187 LEU A C 1
ATOM 1455 O O . LEU A 1 187 ? -12.446 -1.258 6.606 1.00 74.31 187 LEU A O 1
ATOM 1459 N N . ASP A 1 188 ? -14.672 -1.399 6.912 1.00 75.06 188 ASP A N 1
ATOM 1460 C CA . ASP A 1 188 ? -14.707 -2.861 6.838 1.00 75.06 188 ASP A CA 1
ATOM 1461 C C . ASP A 1 188 ? -14.535 -3.375 5.403 1.00 75.06 188 ASP A C 1
ATOM 1463 O O . ASP A 1 188 ? -13.729 -4.275 5.172 1.00 75.06 188 ASP A O 1
ATOM 1467 N N . ASP A 1 189 ? -15.208 -2.771 4.416 1.00 78.88 189 ASP A N 1
ATOM 1468 C CA . ASP A 1 189 ? -15.178 -3.275 3.035 1.00 78.88 189 ASP A CA 1
ATOM 1469 C C . ASP A 1 189 ? -14.201 -2.505 2.134 1.00 78.88 189 ASP A C 1
ATOM 1471 O O . ASP A 1 189 ? -13.470 -3.085 1.319 1.00 78.88 189 ASP A O 1
ATOM 1475 N N . VAL A 1 190 ? -14.170 -1.172 2.239 1.00 82.19 190 VAL A N 1
ATOM 1476 C CA . VAL A 1 190 ? -13.423 -0.329 1.288 1.00 82.19 190 VAL A CA 1
ATOM 1477 C C . VAL A 1 190 ? -11.924 -0.341 1.606 1.00 82.19 190 VAL A C 1
ATOM 1479 O O . VAL A 1 190 ? -11.099 -0.427 0.699 1.00 82.19 190 VAL A O 1
ATOM 1482 N N . LEU A 1 191 ? -11.539 -0.351 2.880 1.00 84.44 191 LEU A N 1
ATOM 1483 C CA . LEU A 1 191 ? -10.132 -0.384 3.287 1.00 84.44 191 LEU A CA 1
ATOM 1484 C C . LEU A 1 191 ? -9.363 -1.628 2.779 1.00 84.44 191 LEU A C 1
ATOM 1486 O O . LEU A 1 191 ? -8.364 -1.451 2.072 1.00 84.44 191 LEU A O 1
ATOM 1490 N N . PRO A 1 192 ? -9.790 -2.878 3.065 1.00 84.38 192 PRO A N 1
ATOM 1491 C CA . PRO A 1 192 ? -9.091 -4.058 2.558 1.00 84.38 192 PRO A CA 1
ATOM 1492 C C . PRO A 1 192 ? -9.181 -4.186 1.035 1.00 84.38 192 PRO A C 1
ATOM 1494 O O . PRO A 1 192 ? -8.228 -4.659 0.413 1.00 84.38 192 PRO A O 1
ATOM 1497 N N . SER A 1 193 ? -10.274 -3.739 0.407 1.00 87.25 193 SER A N 1
ATOM 1498 C CA . SER A 1 193 ? -10.403 -3.803 -1.052 1.00 87.25 193 SER A CA 1
ATOM 1499 C C . SER A 1 193 ? -9.448 -2.846 -1.770 1.00 87.25 193 SER A C 1
ATOM 1501 O O . SER A 1 193 ? -8.818 -3.263 -2.741 1.00 87.25 193 SER A O 1
ATOM 1503 N N . LEU A 1 194 ? -9.239 -1.614 -1.280 1.00 87.44 194 LEU A N 1
ATOM 1504 C CA . LEU A 1 194 ? -8.224 -0.706 -1.841 1.00 87.44 194 LEU A CA 1
ATOM 1505 C C . LEU A 1 194 ? -6.829 -1.327 -1.794 1.00 87.44 194 LEU A C 1
ATOM 1507 O O . LEU A 1 194 ? -6.076 -1.247 -2.767 1.00 87.44 194 LEU A O 1
ATOM 1511 N N . LEU A 1 195 ? -6.494 -1.952 -0.667 1.00 88.75 195 LEU A N 1
ATOM 1512 C CA . LEU A 1 195 ? -5.208 -2.603 -0.472 1.00 88.75 195 LEU A CA 1
ATOM 1513 C C . LEU A 1 195 ? -5.024 -3.784 -1.438 1.00 88.75 195 LEU A C 1
ATOM 1515 O O . LEU A 1 195 ? -3.981 -3.906 -2.082 1.00 88.75 195 LEU A O 1
ATOM 1519 N N . GLN A 1 196 ? -6.047 -4.630 -1.580 1.00 89.44 196 GLN A N 1
ATOM 1520 C CA . GLN A 1 196 ? -6.036 -5.757 -2.513 1.00 89.44 196 GLN A CA 1
ATOM 1521 C C . GLN A 1 196 ? -5.926 -5.295 -3.968 1.00 89.44 196 GLN A C 1
ATOM 1523 O O . GLN A 1 196 ? -5.116 -5.833 -4.722 1.00 89.44 196 GLN A O 1
ATOM 1528 N N . VAL A 1 197 ? -6.685 -4.271 -4.366 1.00 91.75 197 VAL A N 1
ATOM 1529 C CA . VAL A 1 197 ? -6.599 -3.682 -5.710 1.00 91.75 197 VAL A CA 1
ATOM 1530 C C . VAL A 1 197 ? -5.198 -3.117 -5.953 1.00 91.75 197 VAL A C 1
ATOM 1532 O O . VAL A 1 197 ? -4.598 -3.400 -6.991 1.00 91.75 197 VAL A O 1
ATOM 1535 N N . GLY A 1 198 ? -4.630 -2.399 -4.980 1.00 90.12 198 GLY A N 1
ATOM 1536 C CA . GLY A 1 198 ? -3.251 -1.914 -5.034 1.00 90.12 198 GLY A CA 1
ATOM 1537 C C . GLY A 1 198 ? -2.236 -3.043 -5.234 1.00 90.12 198 GLY A C 1
ATOM 1538 O O . GLY A 1 198 ? -1.336 -2.912 -6.067 1.00 90.12 198 GLY A O 1
ATOM 1539 N N . LEU A 1 199 ? -2.409 -4.172 -4.541 1.00 90.81 199 LEU A N 1
ATOM 1540 C CA . LEU A 1 199 ? -1.557 -5.357 -4.667 1.00 90.81 199 LEU A CA 1
ATOM 1541 C C . LEU A 1 199 ? -1.672 -6.015 -6.051 1.00 90.81 199 LEU A C 1
ATOM 1543 O O . LEU A 1 199 ? -0.658 -6.363 -6.651 1.00 90.81 199 LEU A O 1
ATOM 1547 N N . ILE A 1 200 ? -2.886 -6.134 -6.594 1.00 93.69 200 ILE A N 1
ATOM 1548 C CA . ILE A 1 200 ? -3.114 -6.679 -7.941 1.00 93.69 200 ILE A CA 1
ATOM 1549 C C . ILE A 1 200 ? -2.441 -5.793 -8.995 1.00 93.69 200 ILE A C 1
ATOM 1551 O O . ILE A 1 200 ? -1.744 -6.303 -9.876 1.00 93.69 200 ILE A O 1
ATOM 1555 N N . ILE A 1 201 ? -2.592 -4.468 -8.879 1.00 91.94 201 ILE A N 1
ATOM 1556 C CA . ILE A 1 201 ? -1.931 -3.507 -9.772 1.00 91.94 201 ILE A CA 1
ATOM 1557 C C . ILE A 1 201 ? -0.408 -3.642 -9.663 1.00 91.94 201 ILE A C 1
ATOM 1559 O O . ILE A 1 201 ? 0.276 -3.643 -10.687 1.00 91.94 201 ILE A O 1
ATOM 1563 N N . PHE A 1 202 ? 0.137 -3.818 -8.455 1.00 91.44 202 PHE A N 1
ATOM 1564 C CA . PHE A 1 202 ? 1.571 -4.043 -8.259 1.00 91.44 202 PHE A CA 1
ATOM 1565 C C . PHE A 1 202 ? 2.056 -5.320 -8.943 1.00 91.44 202 PHE A C 1
ATOM 1567 O O . PHE A 1 202 ? 3.037 -5.277 -9.682 1.00 91.44 202 PHE A O 1
ATOM 1574 N N . CYS A 1 203 ? 1.355 -6.442 -8.763 1.00 90.50 203 CYS A N 1
ATOM 1575 C CA . CYS A 1 203 ? 1.703 -7.698 -9.423 1.00 90.50 203 CYS A CA 1
ATOM 1576 C C . CYS A 1 203 ? 1.670 -7.563 -10.951 1.00 90.50 203 CYS A C 1
ATOM 1578 O O . CYS A 1 203 ? 2.601 -8.004 -11.623 1.00 90.50 203 CYS A O 1
ATOM 1580 N N . ALA A 1 204 ? 0.643 -6.911 -11.505 1.00 89.88 204 ALA A N 1
ATOM 1581 C CA . ALA A 1 204 ? 0.559 -6.645 -12.939 1.00 89.88 204 ALA A CA 1
ATOM 1582 C C . ALA A 1 204 ? 1.730 -5.773 -13.430 1.00 89.88 204 ALA A C 1
ATOM 1584 O O . ALA A 1 204 ? 2.358 -6.095 -14.439 1.00 89.88 204 ALA A O 1
ATOM 1585 N N . SER A 1 205 ? 2.069 -4.718 -12.683 1.00 87.44 205 SER A N 1
ATOM 1586 C CA . SER A 1 205 ? 3.207 -3.831 -12.976 1.00 87.44 205 SER A CA 1
ATOM 1587 C C . SER A 1 205 ? 4.531 -4.591 -12.967 1.00 87.44 205 SER A C 1
ATOM 1589 O O . SER A 1 205 ? 5.349 -4.414 -13.863 1.00 87.44 205 SER A O 1
ATOM 1591 N N . LEU A 1 206 ? 4.720 -5.488 -11.996 1.00 87.56 206 LEU A N 1
ATOM 1592 C CA . LEU A 1 206 ? 5.920 -6.309 -11.860 1.00 87.56 206 LEU A CA 1
ATOM 1593 C C . LEU A 1 206 ? 6.061 -7.304 -13.017 1.00 87.56 206 LEU A C 1
ATOM 1595 O O . LEU A 1 206 ? 7.154 -7.464 -13.551 1.00 87.56 206 LEU A O 1
ATOM 1599 N N . ILE A 1 207 ? 4.965 -7.932 -13.453 1.00 88.19 207 ILE A N 1
ATOM 1600 C CA . ILE A 1 207 ? 4.975 -8.822 -14.625 1.00 88.19 207 ILE A CA 1
ATOM 1601 C C . ILE A 1 207 ? 5.357 -8.041 -15.886 1.00 88.19 207 ILE A C 1
ATOM 1603 O O . ILE A 1 207 ? 6.186 -8.507 -16.665 1.00 88.19 207 ILE A O 1
ATOM 1607 N N . LEU A 1 208 ? 4.779 -6.854 -16.091 1.00 84.62 208 LEU A N 1
ATOM 1608 C CA . LEU A 1 208 ? 5.122 -5.998 -17.228 1.00 84.62 208 LEU A CA 1
ATOM 1609 C C . LEU A 1 208 ? 6.586 -5.550 -17.177 1.00 84.62 208 LEU A C 1
ATOM 1611 O O . LEU A 1 208 ? 7.276 -5.616 -18.191 1.00 84.62 208 LEU A O 1
ATOM 1615 N N . TYR A 1 209 ? 7.074 -5.172 -15.996 1.00 83.38 209 TYR A N 1
ATOM 1616 C CA . TYR A 1 209 ? 8.471 -4.817 -15.777 1.00 83.38 209 TYR A CA 1
ATOM 1617 C C . TYR A 1 209 ? 9.421 -5.981 -16.103 1.00 83.38 209 TYR A C 1
ATOM 1619 O O . TYR A 1 209 ? 10.370 -5.801 -16.859 1.00 83.38 209 TYR A O 1
ATOM 1627 N N . LEU A 1 210 ? 9.134 -7.196 -15.619 1.00 84.75 210 LEU A N 1
ATOM 1628 C CA . LEU A 1 210 ? 9.935 -8.387 -15.926 1.00 84.75 210 LEU A CA 1
ATOM 1629 C C . LEU A 1 210 ? 9.921 -8.737 -17.416 1.00 84.75 210 LEU A C 1
ATOM 1631 O O . LEU A 1 210 ? 10.942 -9.151 -17.953 1.00 84.75 210 LEU A O 1
ATOM 1635 N N . ARG A 1 211 ? 8.783 -8.558 -18.097 1.00 83.06 211 ARG A N 1
ATOM 1636 C CA . ARG A 1 211 ? 8.687 -8.769 -19.548 1.00 83.06 211 ARG A CA 1
ATOM 1637 C C . ARG A 1 211 ? 9.486 -7.756 -20.354 1.00 83.06 211 ARG A C 1
ATOM 1639 O O . ARG A 1 211 ? 9.900 -8.091 -21.451 1.00 83.06 211 ARG A O 1
ATOM 1646 N N . HIS A 1 212 ? 9.656 -6.538 -19.848 1.00 72.94 212 HIS A N 1
ATOM 1647 C CA . HIS A 1 212 ? 10.503 -5.539 -20.492 1.00 72.94 212 HIS A CA 1
ATOM 1648 C C . HIS A 1 212 ? 11.997 -5.847 -20.313 1.00 72.94 212 HIS A C 1
ATOM 1650 O O . HIS A 1 212 ? 12.809 -5.451 -21.141 1.00 72.94 212 HIS A O 1
ATOM 1656 N N . LEU A 1 213 ? 12.350 -6.543 -19.230 1.00 71.88 213 LEU A N 1
ATOM 1657 C CA . LEU A 1 213 ? 13.729 -6.879 -18.880 1.00 71.88 213 LEU A CA 1
ATOM 1658 C C . LEU A 1 213 ? 14.223 -8.189 -19.533 1.00 71.88 213 LEU A C 1
ATOM 1660 O O . LEU A 1 213 ? 15.431 -8.414 -19.581 1.00 71.88 213 LEU A O 1
ATOM 1664 N N . SER A 1 214 ? 13.305 -9.044 -20.005 1.00 65.06 214 SER A N 1
ATOM 1665 C CA . SER A 1 214 ? 13.577 -10.301 -20.728 1.00 65.06 214 SER A CA 1
ATOM 1666 C C . SER A 1 214 ? 13.688 -10.103 -22.233 1.00 65.06 214 SER A C 1
ATOM 1668 O O . SER A 1 214 ? 14.392 -10.951 -22.827 1.00 65.06 214 SER A O 1
#

pLDDT: mean 71.49, std 15.04, range [38.0, 93.69]

InterPro domains:
  IPR045338 Domain of unknown function DUF6535 [PF20153] (33-211)

Foldseek 3Di:
DDDDPDPDPDDPPLPLDDDDPDPCPVVCPNVVSVVVVVVVVLVVVLVVLLVVLVVLLVVLVVLLVVLVVVLVVLVVLQADDVVQQVVVVVVVVVVVVVCVVVVPPDDDPPPPDGPRNVDDRDPLSVVLSVLSVQLNVLSVVLNVLSVVSNVVSVVLPPDDPDDDVVVVVNVVVVVVVVVVDPSVVCNVPVNVVSNVVSVVSNVVSVVSVVVVVD

Sequence (214 aa):
MNPTSQNLPNPPVFEVPDPVDEFGQDGGKFYRCYDTLADEIDDDMVKGLKEQLDGMLIFAGLFAGVNSAFLALTLPLLSADPSDDISALLAQNNAILSQMVTGRNDSIPINSRLPSAEFSPARDIFAVNALFSLSLAFAIISSFLAVLGRQWLVYYRKRSGGGPDKQRWEQLKRFLGAERWQLEPILDDVLPSLLQVGLIIFCASLILYLRHLS